Protein AF-A0A7C4YMS4-F1 (afdb_monomer)

Secondary structure (DSSP, 8-state):
-----------PPP----TTEEPPHHHHS------PBPSEEEEEEESS-HHHHHHTT----TT--EEEBTTPPPEEEEEE-SS--SEEEEEEEETTTTEEEEEEEEEE--HHHHGGGT--SS-EEEEEEETTTT-B-S-SEEEEEEEEE-TTSSS----HHHHHHHHHHHHHHHHHHTHHHHHHHHHHHHHHHHTTPPP-SPPEEEEEEEEEEETTTTEEEEEEEEEEEEEEEEE-TT------S-----PPTT-PPPP--TT--EEEEEEEEEEEEEEEE-TTS-EEEEEEEEEEEEEEEEPPPGGGGS-----

Radius of gyration: 24.55 Å; Cα contacts (8 Å, |Δi|>4): 650; chains: 1; bounding box: 49×109×61 Å

Mean predicted aligned error: 8.03 Å

Sequence (315 aa):
MVVLGASPCFALPLPTGTAGQTIDRKDFIPHRKHQQLAGKLIGVLVPSPQPILTLEGRSGPADQLCFAANGASYRWIYVQVEQNPSIGNIMLPVGSGKERKRFDRLSLATPATVKQFGLDGDYALVEVEVNDGLGSPPDDSFVASKMRRIDGTGAFPLKLPQFVEAVRNKYEEFQKDSAKLIDEGLGKAAEAMLKNEKPTGPREKEEVIFVSWNNNTERLHVRFRTRITDGRYQYAGGVNIELGPAPANTAKPGTAPPPRLPNGLRYGKQFGVEFGMAYEAAKDGKIVREASLPIETFSRQLPAPAIFDRAKPKK

Foldseek 3Di:
DDDDDDDDDDDDPDPFAPPDAADDPCPQQDPAFFAWWFQKDKKKWDFQQALLQVVVVHDFDRQFIWTFAQSHRTAWEKEADPPDQPFQKDWAQFAQRPDTDIDGRIDIDGLVRCVVQVHRSAIFIKIFRWQVRRTHHSDRYTYGHHIHGDDCHPQQVHDPRVLLVVVVVVFVVVCVVCVVVQVVQFVVQCCVFPVPHDWDDDWDKDKDWDWIAYRVVRKIKIKIKIKIKTGNKDFPPPPPPPPDDDPPPPDDPTDDDPDDDPRHDIFAKMKTWMKIKMFIAHSNSRTRHIYIHDIHMDIDGGDDPCVVVPDDPDD

Structure (mmCIF, N/CA/C/O backbone):
data_AF-A0A7C4YMS4-F1
#
_entry.id   AF-A0A7C4YMS4-F1
#
loop_
_atom_site.group_PDB
_atom_site.id
_atom_site.type_symbol
_atom_site.label_atom_id
_atom_site.label_alt_id
_atom_site.label_comp_id
_atom_site.label_asym_id
_atom_site.label_entity_id
_atom_site.label_seq_id
_atom_site.pdbx_PDB_ins_code
_atom_site.Cartn_x
_atom_site.Cartn_y
_atom_site.Cartn_z
_atom_site.occupancy
_atom_site.B_iso_or_equiv
_atom_site.auth_seq_id
_atom_site.auth_comp_id
_atom_site.auth_asym_id
_atom_site.auth_atom_id
_atom_site.pdbx_PDB_model_num
ATOM 1 N N . MET A 1 1 ? 0.728 -68.898 -7.064 1.00 46.47 1 MET A N 1
ATOM 2 C CA . MET A 1 1 ? 0.745 -67.570 -7.711 1.00 46.47 1 MET A CA 1
ATOM 3 C C . MET A 1 1 ? -0.016 -66.620 -6.797 1.00 46.47 1 MET A C 1
ATOM 5 O O . MET A 1 1 ? -1.228 -66.730 -6.703 1.00 46.47 1 MET A O 1
ATOM 9 N N . VAL A 1 2 ? 0.700 -65.818 -6.005 1.00 40.41 2 VAL A N 1
ATOM 10 C CA . VAL A 1 2 ? 0.122 -64.923 -4.987 1.00 40.41 2 VAL A CA 1
ATOM 11 C C . VAL A 1 2 ? 0.046 -63.525 -5.593 1.00 40.41 2 VAL A C 1
ATOM 13 O O . VAL A 1 2 ? 1.075 -62.952 -5.939 1.00 40.41 2 VAL A O 1
ATOM 16 N N . VAL A 1 3 ? -1.168 -63.007 -5.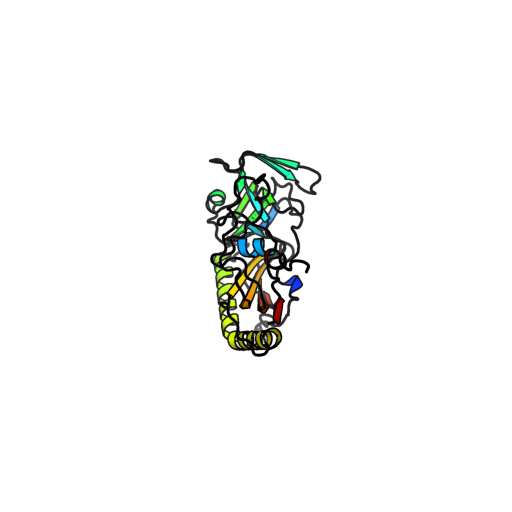774 1.00 41.69 3 VAL A N 1
ATOM 17 C CA . VAL A 1 3 ? -1.413 -61.643 -6.257 1.00 41.69 3 VAL A CA 1
ATOM 18 C C . VAL A 1 3 ? -1.431 -60.724 -5.036 1.00 41.69 3 VAL A C 1
ATOM 20 O O . VAL A 1 3 ? -2.355 -60.779 -4.230 1.00 41.69 3 VAL A O 1
ATOM 23 N N . LEU A 1 4 ? -0.384 -59.914 -4.872 1.00 47.97 4 LEU A N 1
ATOM 24 C CA . LEU A 1 4 ? -0.334 -58.855 -3.865 1.00 47.97 4 LEU A CA 1
ATOM 25 C C . LEU A 1 4 ? -1.183 -57.677 -4.359 1.00 47.97 4 LEU A C 1
ATOM 27 O O . LEU A 1 4 ? -0.818 -56.996 -5.315 1.00 47.97 4 LEU A O 1
ATOM 31 N N . GLY A 1 5 ? -2.337 -57.468 -3.725 1.00 45.94 5 GLY A N 1
ATOM 32 C CA . GLY A 1 5 ? -3.193 -56.310 -3.968 1.00 45.94 5 GLY A CA 1
ATOM 33 C C . GLY A 1 5 ? -2.554 -55.042 -3.405 1.00 45.94 5 GLY A C 1
ATOM 34 O O . GLY A 1 5 ? -2.305 -54.949 -2.205 1.00 45.94 5 GLY A O 1
ATOM 35 N N . ALA A 1 6 ? -2.281 -54.069 -4.272 1.00 43.22 6 ALA A N 1
ATOM 36 C CA . ALA A 1 6 ? -1.853 -52.738 -3.867 1.00 43.22 6 ALA A CA 1
ATOM 37 C C . ALA A 1 6 ? -3.049 -51.982 -3.269 1.00 43.22 6 ALA A C 1
ATOM 39 O O . ALA A 1 6 ? -4.022 -51.694 -3.967 1.00 43.22 6 ALA A O 1
ATOM 40 N N . SER A 1 7 ? -2.981 -51.665 -1.977 1.00 52.28 7 SER A N 1
ATOM 41 C CA . SER A 1 7 ? -3.957 -50.788 -1.329 1.00 52.28 7 SER A CA 1
ATOM 42 C C . SER A 1 7 ? -3.850 -49.371 -1.906 1.00 52.28 7 SER A C 1
ATOM 44 O O . SER A 1 7 ? -2.742 -48.828 -1.958 1.00 52.28 7 SER A O 1
ATOM 46 N N . PRO A 1 8 ? -4.962 -48.737 -2.318 1.00 47.50 8 PRO A N 1
ATOM 47 C CA . PRO A 1 8 ? -4.942 -47.341 -2.724 1.00 47.50 8 PRO A CA 1
ATOM 48 C C . PRO A 1 8 ? -4.573 -46.462 -1.523 1.00 47.50 8 PRO A C 1
ATOM 50 O O . PRO A 1 8 ? -5.251 -46.455 -0.497 1.00 47.50 8 PRO A O 1
ATOM 53 N N . CYS A 1 9 ? -3.477 -45.716 -1.659 1.00 34.22 9 CYS A N 1
ATOM 54 C CA . CYS A 1 9 ? -3.119 -44.640 -0.744 1.00 34.22 9 CYS A CA 1
ATOM 55 C C . CYS A 1 9 ? -4.146 -43.513 -0.913 1.00 34.22 9 CYS A C 1
ATOM 57 O O . CYS A 1 9 ? -4.055 -42.713 -1.845 1.00 34.22 9 CYS A O 1
ATOM 59 N N . PHE A 1 10 ? -5.140 -43.448 -0.030 1.00 45.28 10 PHE A N 1
ATOM 60 C CA . PHE A 1 10 ? -5.983 -42.266 0.087 1.00 45.28 10 PHE A CA 1
ATOM 61 C C . PHE A 1 10 ? -5.136 -41.149 0.697 1.00 45.28 10 PHE A C 1
ATOM 63 O O . PHE A 1 10 ? -4.777 -41.197 1.873 1.00 45.28 10 PHE A O 1
ATOM 70 N N . ALA A 1 11 ? -4.772 -40.163 -0.123 1.00 36.75 11 ALA A N 1
ATOM 71 C CA . ALA A 1 11 ? -4.148 -38.942 0.357 1.00 36.75 11 ALA A CA 1
ATOM 72 C C . ALA A 1 11 ? -5.118 -38.260 1.332 1.00 36.75 11 ALA A C 1
ATOM 74 O O . ALA A 1 11 ? -6.185 -37.791 0.933 1.00 36.75 11 ALA A O 1
ATOM 75 N N . LEU A 1 12 ? -4.764 -38.243 2.618 1.00 34.88 12 LEU A N 1
ATOM 76 C CA . LEU A 1 12 ? -5.479 -37.457 3.616 1.00 34.88 12 LEU A CA 1
ATOM 77 C C . LEU A 1 12 ? -5.444 -35.978 3.192 1.00 34.88 12 LEU A C 1
ATOM 79 O O . LEU A 1 12 ? -4.380 -35.503 2.777 1.00 34.88 12 LEU A O 1
ATOM 83 N N . PRO A 1 13 ? -6.565 -35.238 3.284 1.00 40.66 13 PRO A N 1
ATOM 84 C CA . PRO A 1 13 ? -6.555 -33.805 3.041 1.00 40.66 13 PRO A CA 1
ATOM 85 C C . PRO A 1 13 ? -5.565 -33.155 4.009 1.00 40.66 13 PRO A C 1
ATOM 87 O O . PRO A 1 13 ? -5.705 -33.252 5.229 1.00 40.66 13 PRO A O 1
ATOM 90 N N . LEU A 1 14 ? -4.528 -32.525 3.454 1.00 33.34 14 LEU A N 1
ATOM 91 C CA . LEU A 1 14 ? -3.609 -31.690 4.218 1.00 33.34 14 LEU A CA 1
ATOM 92 C C . LEU A 1 14 ? -4.433 -30.607 4.931 1.00 33.34 14 LEU A C 1
ATOM 94 O O . LEU A 1 14 ? -5.250 -29.966 4.265 1.00 33.34 14 LEU A O 1
ATOM 98 N N . PRO A 1 15 ? -4.230 -30.375 6.242 1.00 39.19 15 PRO A N 1
ATOM 99 C CA . PRO A 1 15 ? -4.850 -29.256 6.933 1.00 39.19 15 PRO A CA 1
ATOM 100 C C . PRO A 1 15 ? -4.453 -27.963 6.217 1.00 39.19 15 PRO A C 1
ATOM 102 O O . PRO A 1 15 ? -3.303 -27.522 6.260 1.00 39.19 15 PRO A O 1
ATOM 105 N N . THR A 1 16 ? -5.394 -27.381 5.485 1.00 44.62 16 THR A N 1
ATOM 106 C CA . THR A 1 16 ? -5.208 -26.113 4.791 1.00 44.62 16 THR A CA 1
ATOM 107 C C . THR A 1 16 ? -5.242 -24.986 5.812 1.00 44.62 16 THR A C 1
ATOM 109 O O . THR A 1 16 ? -6.310 -24.602 6.274 1.00 44.62 16 THR A O 1
ATOM 112 N N . GLY A 1 17 ? -4.060 -24.456 6.129 1.00 45.66 17 GLY A N 1
ATOM 113 C CA . GLY A 1 17 ? -3.875 -23.173 6.803 1.00 45.66 17 GLY A CA 1
ATOM 114 C C . GLY A 1 17 ? -3.879 -23.247 8.328 1.00 45.66 17 GLY A C 1
ATOM 115 O O . GLY A 1 17 ? -4.896 -23.509 8.962 1.00 45.66 17 GLY A O 1
ATOM 116 N N . THR A 1 18 ? -2.738 -22.925 8.934 1.00 50.59 18 THR A N 1
ATOM 117 C CA . THR A 1 18 ? -2.632 -22.563 10.351 1.00 50.59 18 THR A CA 1
ATOM 118 C C . THR A 1 18 ? -3.318 -21.210 10.561 1.00 50.59 18 THR A C 1
ATOM 120 O O . THR A 1 18 ? -2.673 -20.164 10.605 1.00 50.59 18 THR A O 1
ATOM 123 N N . ALA A 1 19 ? -4.649 -21.210 10.634 1.00 56.28 19 ALA A N 1
ATOM 124 C CA . ALA A 1 19 ? -5.391 -20.078 11.168 1.00 56.28 19 ALA A CA 1
ATOM 125 C C . ALA A 1 19 ? -4.906 -19.833 12.607 1.00 56.28 19 ALA A C 1
ATOM 127 O O . ALA A 1 19 ? -4.866 -20.764 13.411 1.00 56.28 19 ALA A O 1
ATOM 128 N N . GLY A 1 20 ? -4.497 -18.602 12.924 1.00 62.62 20 GLY A N 1
ATOM 129 C CA . GLY A 1 20 ? -4.221 -18.216 14.314 1.00 62.62 20 GLY A CA 1
ATOM 130 C C . GLY A 1 20 ? -2.892 -17.525 14.593 1.00 62.62 20 GLY A C 1
ATOM 131 O O . GLY A 1 20 ? -2.543 -17.372 15.762 1.00 62.62 20 GLY A O 1
ATOM 132 N N . GLN A 1 21 ? -2.141 -17.076 13.582 1.00 81.19 21 GLN A N 1
ATOM 133 C CA . GLN A 1 21 ? -0.993 -16.223 13.878 1.00 81.19 21 GLN A CA 1
ATOM 134 C C . GLN A 1 21 ? -1.412 -14.760 14.025 1.00 81.19 21 GLN A C 1
ATOM 136 O O . GLN A 1 21 ? -1.850 -14.117 13.072 1.00 81.19 21 GLN A O 1
ATOM 141 N N . THR A 1 22 ? -1.226 -14.229 15.227 1.00 85.31 22 THR A N 1
ATOM 142 C CA . THR A 1 22 ? -1.324 -12.797 15.509 1.00 85.31 22 THR A CA 1
ATOM 143 C C . THR A 1 22 ? -0.069 -12.085 15.010 1.00 85.31 22 THR A C 1
ATOM 145 O O . THR A 1 22 ? 1.050 -12.516 15.296 1.00 85.31 22 THR A O 1
ATOM 148 N N . ILE A 1 23 ? -0.246 -10.990 14.270 1.00 87.25 23 ILE A N 1
ATOM 149 C CA . ILE A 1 23 ? 0.849 -10.101 13.858 1.00 87.25 23 ILE A CA 1
ATOM 150 C C . ILE A 1 23 ? 0.879 -8.889 14.795 1.00 87.25 23 ILE A C 1
ATOM 152 O O . ILE A 1 23 ? -0.164 -8.301 15.079 1.00 87.25 23 ILE A O 1
ATOM 156 N N . ASP A 1 24 ? 2.073 -8.500 15.250 1.00 89.88 24 ASP A N 1
ATOM 157 C CA . ASP A 1 24 ? 2.273 -7.260 16.007 1.00 89.88 24 ASP A CA 1
ATOM 158 C C . ASP A 1 24 ? 1.838 -6.056 15.155 1.00 89.88 24 ASP A C 1
ATOM 160 O O . ASP A 1 24 ? 2.229 -5.924 13.992 1.00 89.88 24 ASP A O 1
ATOM 164 N N . ARG A 1 25 ? 1.036 -5.156 15.733 1.00 91.56 25 ARG A N 1
ATOM 165 C CA . ARG A 1 25 ? 0.509 -3.966 15.053 1.00 91.56 25 ARG A CA 1
ATOM 166 C C . ARG A 1 25 ? 1.597 -3.116 14.404 1.00 91.56 25 ARG A C 1
ATOM 168 O O . ARG A 1 25 ? 1.380 -2.618 13.301 1.00 91.56 25 ARG A O 1
ATOM 175 N N . LYS A 1 26 ? 2.773 -2.998 15.033 1.00 89.44 26 LYS A N 1
ATOM 176 C CA . LYS A 1 26 ? 3.908 -2.229 14.486 1.00 89.44 26 LYS A CA 1
ATOM 177 C C . LYS A 1 26 ? 4.501 -2.860 13.219 1.00 89.44 26 LYS A C 1
ATOM 179 O O . LYS A 1 26 ? 5.160 -2.185 12.438 1.00 89.44 26 LYS A O 1
ATOM 184 N N . ASP A 1 27 ? 4.273 -4.152 13.012 1.00 88.44 27 ASP A N 1
ATOM 185 C CA . ASP A 1 27 ? 4.778 -4.916 11.872 1.00 88.44 27 ASP A CA 1
ATOM 186 C C . ASP A 1 27 ? 3.663 -5.232 10.856 1.00 88.44 27 ASP A C 1
ATOM 188 O O . ASP A 1 27 ? 3.920 -5.838 9.805 1.00 88.44 27 ASP A O 1
ATOM 192 N N . PHE A 1 28 ? 2.419 -4.817 11.145 1.00 91.69 28 PHE A N 1
ATOM 193 C CA . PHE A 1 28 ? 1.241 -5.168 10.358 1.00 91.69 28 PHE A CA 1
ATOM 194 C C . PHE A 1 28 ? 1.156 -4.415 9.034 1.00 91.69 28 PHE A C 1
ATOM 196 O O . PHE A 1 28 ? 0.986 -5.043 7.997 1.00 91.69 28 PHE A O 1
ATOM 203 N N . ILE A 1 29 ? 1.332 -3.097 9.010 1.00 89.31 29 ILE A N 1
ATOM 204 C CA . ILE A 1 29 ? 1.627 -2.378 7.764 1.00 89.31 29 ILE A CA 1
ATOM 205 C C . ILE A 1 29 ? 3.108 -2.034 7.818 1.00 89.31 29 ILE A C 1
ATOM 207 O O . ILE A 1 29 ? 3.551 -1.518 8.844 1.00 89.31 29 ILE A O 1
ATOM 211 N N . PRO A 1 30 ? 3.902 -2.335 6.778 1.00 78.44 30 PRO A N 1
ATOM 212 C CA . PRO A 1 30 ? 5.323 -2.054 6.845 1.00 78.44 30 PRO A CA 1
ATOM 213 C C . PRO A 1 30 ? 5.597 -0.578 7.134 1.00 78.44 30 PRO A C 1
ATOM 215 O O . PRO A 1 30 ? 5.324 0.288 6.314 1.00 78.44 30 PRO A O 1
ATOM 218 N N . HIS A 1 31 ? 6.209 -0.303 8.286 1.00 70.94 31 HIS A N 1
ATOM 219 C CA . HIS A 1 31 ? 6.868 0.978 8.558 1.00 70.94 31 HIS A CA 1
ATOM 220 C C . HIS A 1 31 ? 8.281 1.032 7.966 1.00 70.94 31 HIS A C 1
ATOM 222 O O . HIS A 1 31 ? 8.976 2.045 8.072 1.00 70.94 31 HIS A O 1
ATOM 228 N N . ARG A 1 32 ? 8.739 -0.072 7.356 1.00 65.25 32 ARG A N 1
ATOM 229 C CA . ARG A 1 32 ? 10.025 -0.116 6.668 1.00 65.25 32 ARG A CA 1
ATOM 230 C C . ARG A 1 32 ? 9.984 0.870 5.507 1.00 65.25 32 ARG A C 1
ATOM 232 O O . ARG A 1 32 ? 9.214 0.699 4.560 1.00 65.25 32 ARG A O 1
ATOM 239 N N . LYS A 1 33 ? 10.873 1.861 5.587 1.00 84.12 33 LYS A N 1
ATOM 240 C CA . LYS A 1 33 ? 11.230 2.732 4.468 1.00 84.12 33 LYS A CA 1
ATOM 241 C C . LYS A 1 33 ? 11.647 1.900 3.249 1.00 84.12 33 LYS A C 1
ATOM 243 O O . LYS A 1 33 ? 11.744 0.670 3.277 1.00 84.12 33 LYS A O 1
ATOM 248 N N . HIS A 1 34 ? 11.889 2.597 2.158 1.00 93.06 34 HIS A N 1
ATOM 249 C CA . HIS A 1 34 ? 12.317 2.029 0.894 1.00 93.06 34 HIS A CA 1
ATOM 250 C C . HIS A 1 34 ? 13.556 1.125 1.058 1.00 93.06 34 HIS A C 1
ATOM 252 O O . HIS A 1 34 ? 14.458 1.431 1.829 1.00 93.06 34 HIS A O 1
ATOM 258 N N . GLN A 1 35 ? 13.601 -0.011 0.356 1.00 94.75 35 GLN A N 1
ATOM 259 C CA . GLN A 1 35 ? 14.733 -0.958 0.369 1.00 94.75 35 GLN A CA 1
ATOM 260 C C . GLN A 1 35 ? 15.452 -0.948 -0.971 1.00 94.75 35 GLN A C 1
ATOM 262 O O . GLN A 1 35 ? 14.775 -0.810 -1.983 1.00 94.75 35 GLN A O 1
ATOM 267 N N . GLN A 1 36 ? 16.769 -1.149 -1.007 1.00 97.19 36 GLN A N 1
ATOM 268 C CA . GLN A 1 36 ? 17.509 -1.227 -2.269 1.00 97.19 36 GLN A CA 1
ATOM 269 C C . GLN A 1 36 ? 16.841 -2.209 -3.249 1.00 97.19 36 GLN A C 1
ATOM 271 O O . GLN A 1 36 ? 16.494 -3.331 -2.880 1.00 97.19 36 GLN A O 1
ATOM 276 N N . LEU A 1 37 ? 16.648 -1.767 -4.491 1.00 98.00 37 LEU A N 1
ATOM 277 C CA . LEU A 1 37 ? 16.079 -2.565 -5.569 1.00 98.00 37 LEU A CA 1
ATOM 278 C C . LEU A 1 37 ? 17.195 -3.051 -6.490 1.00 98.00 37 LEU A C 1
ATOM 280 O O . LEU A 1 37 ? 18.065 -2.271 -6.887 1.00 98.00 37 LEU A O 1
ATOM 284 N N . ALA A 1 38 ? 17.130 -4.327 -6.866 1.00 98.31 38 ALA A N 1
ATOM 285 C CA . ALA A 1 38 ? 17.962 -4.878 -7.926 1.00 98.31 38 ALA A CA 1
ATOM 286 C C . ALA A 1 38 ? 17.634 -4.223 -9.280 1.00 98.31 38 ALA A C 1
ATOM 288 O O . ALA A 1 38 ? 16.555 -3.660 -9.466 1.00 98.31 38 ALA A O 1
ATOM 289 N N . GLY A 1 39 ? 18.552 -4.335 -10.243 1.00 98.31 39 GLY A N 1
ATOM 290 C CA . GLY A 1 39 ? 18.352 -3.844 -11.610 1.00 98.31 39 GLY A CA 1
ATOM 291 C C . GLY A 1 39 ? 17.175 -4.477 -12.342 1.00 98.31 39 GLY A C 1
ATOM 292 O O . GLY A 1 39 ? 16.596 -3.865 -13.235 1.00 98.31 39 GLY A O 1
ATOM 293 N N . LYS A 1 40 ? 16.791 -5.684 -11.933 1.00 98.62 40 LYS A N 1
ATOM 294 C CA . LYS A 1 40 ? 15.624 -6.393 -12.434 1.00 98.62 40 LYS A CA 1
ATOM 295 C C . LYS A 1 40 ? 14.967 -7.144 -11.284 1.00 98.62 40 LYS A C 1
ATOM 297 O O . LYS A 1 40 ? 15.658 -7.844 -10.546 1.00 98.62 40 LYS A O 1
ATOM 302 N N . LEU A 1 41 ? 13.659 -6.987 -11.114 1.00 98.56 41 LEU A N 1
ATOM 303 C CA . LEU A 1 41 ? 12.906 -7.653 -10.048 1.00 98.56 41 LEU A CA 1
ATOM 304 C C . LEU A 1 41 ? 11.412 -7.751 -10.365 1.00 98.56 41 LEU A C 1
ATOM 306 O O . LEU A 1 41 ? 10.913 -7.086 -11.273 1.00 98.56 41 LEU A O 1
ATOM 310 N N . ILE A 1 42 ? 10.703 -8.555 -9.573 1.00 98.69 42 ILE A N 1
ATOM 311 C CA . ILE A 1 42 ? 9.246 -8.648 -9.608 1.00 98.69 42 ILE A CA 1
ATOM 312 C C . ILE A 1 42 ? 8.659 -7.773 -8.499 1.00 98.69 42 ILE A C 1
ATOM 314 O O . ILE A 1 42 ? 9.170 -7.723 -7.375 1.00 98.69 42 ILE A O 1
ATOM 318 N N . GLY A 1 43 ? 7.564 -7.090 -8.806 1.00 98.56 43 GLY A N 1
ATOM 319 C CA . GLY A 1 43 ? 6.783 -6.346 -7.830 1.00 98.56 43 GLY A CA 1
ATOM 320 C C . GLY A 1 43 ? 5.333 -6.201 -8.246 1.00 98.56 43 GLY A C 1
ATOM 321 O O . GLY A 1 43 ? 4.906 -6.706 -9.283 1.00 98.56 43 GLY A O 1
ATOM 322 N N . VAL A 1 44 ? 4.578 -5.502 -7.413 1.00 98.69 44 VAL A N 1
ATOM 323 C CA . VAL A 1 44 ? 3.183 -5.169 -7.686 1.00 98.69 44 VAL A CA 1
ATOM 324 C C . VAL A 1 44 ? 3.098 -3.717 -8.126 1.00 98.69 44 VAL A C 1
ATOM 326 O O . VAL A 1 44 ? 3.611 -2.831 -7.439 1.00 98.69 44 VAL A O 1
ATOM 329 N N . LEU A 1 45 ? 2.433 -3.484 -9.254 1.00 98.62 45 LEU A N 1
ATOM 330 C CA . LEU A 1 45 ? 1.937 -2.171 -9.634 1.00 98.62 45 LEU A CA 1
ATOM 331 C C . LEU A 1 45 ? 0.615 -1.941 -8.896 1.00 98.62 45 LEU A C 1
ATOM 333 O O . LEU A 1 45 ? -0.328 -2.717 -9.046 1.00 98.62 45 LEU A O 1
ATOM 337 N N . VAL A 1 46 ? 0.584 -0.921 -8.044 1.00 98.56 46 VAL A N 1
ATOM 338 C CA . VAL A 1 46 ? -0.514 -0.645 -7.116 1.00 98.56 46 VAL A CA 1
ATOM 339 C C . VAL A 1 46 ? -1.291 0.589 -7.579 1.00 98.56 46 VAL A C 1
ATOM 341 O O . VAL A 1 46 ? -0.713 1.683 -7.586 1.00 98.56 46 VAL A O 1
ATOM 344 N N . PRO A 1 47 ? -2.587 0.450 -7.915 1.00 98.06 47 PRO A N 1
ATOM 345 C CA . PRO A 1 47 ? -3.473 1.584 -8.118 1.00 98.06 47 PRO A CA 1
ATOM 346 C C . PRO A 1 47 ? -3.874 2.235 -6.795 1.00 98.06 47 PRO A C 1
ATOM 348 O O . PRO A 1 47 ? -3.867 1.599 -5.739 1.00 98.06 47 PRO A O 1
ATOM 351 N N . SER A 1 48 ? -4.244 3.515 -6.867 1.00 96.12 48 SER A N 1
ATOM 352 C CA . SER A 1 48 ? -4.758 4.297 -5.734 1.00 96.12 48 SER A CA 1
ATOM 353 C C . SER A 1 48 ? -3.911 4.169 -4.452 1.00 96.12 48 SER A C 1
ATOM 355 O O . SER A 1 48 ? -4.444 3.883 -3.379 1.00 96.12 48 SER A O 1
ATOM 357 N N . PRO A 1 49 ? -2.585 4.408 -4.510 1.00 96.62 49 PRO A N 1
ATOM 358 C CA . PRO A 1 49 ? -1.678 4.170 -3.384 1.00 96.62 49 PRO A CA 1
ATOM 359 C C . PRO A 1 49 ? -1.857 5.167 -2.228 1.00 96.62 49 PRO A C 1
ATOM 361 O O . PRO A 1 49 ? -1.263 4.988 -1.163 1.00 96.62 49 PRO A O 1
ATOM 364 N N . GLN A 1 50 ? -2.657 6.221 -2.427 1.00 95.44 50 GLN A N 1
ATOM 365 C CA . GLN A 1 50 ? -2.752 7.368 -1.530 1.00 95.44 50 GLN A CA 1
ATOM 366 C C . GLN A 1 50 ? -3.036 7.015 -0.060 1.00 95.44 50 GLN A C 1
ATOM 368 O O . GLN A 1 50 ? -2.396 7.633 0.786 1.00 95.44 50 GLN A O 1
ATOM 373 N N . PRO A 1 51 ? -3.892 6.036 0.302 1.00 94.50 51 PRO A N 1
ATOM 374 C CA . PRO A 1 51 ? -4.083 5.672 1.706 1.00 94.50 51 PRO A CA 1
ATOM 375 C C . PRO A 1 51 ? -2.778 5.255 2.397 1.00 94.50 51 PRO A C 1
ATOM 377 O O . PRO A 1 51 ? -2.493 5.726 3.492 1.00 94.50 51 PRO A O 1
ATOM 380 N N . ILE A 1 52 ? -1.936 4.451 1.737 1.00 94.69 52 ILE A N 1
ATOM 381 C CA . ILE A 1 52 ? -0.624 4.051 2.272 1.00 94.69 52 ILE A CA 1
ATOM 382 C C . ILE A 1 52 ? 0.337 5.241 2.306 1.00 94.69 52 ILE A C 1
ATOM 384 O O . ILE A 1 52 ? 0.998 5.460 3.318 1.00 94.69 52 ILE A O 1
ATOM 388 N N . LEU A 1 53 ? 0.378 6.044 1.238 1.00 93.88 53 LEU A N 1
ATOM 389 C CA . LEU A 1 53 ? 1.241 7.228 1.178 1.00 93.88 53 LEU A CA 1
ATOM 390 C C . LEU A 1 53 ? 0.914 8.224 2.300 1.0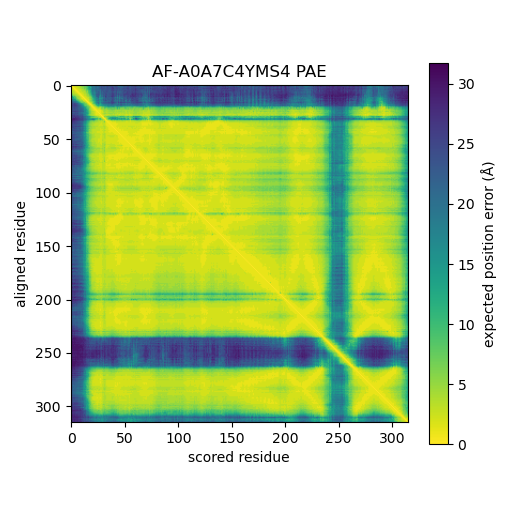0 93.88 53 LEU A C 1
ATOM 392 O O . LEU A 1 53 ? 1.824 8.715 2.964 1.00 93.88 53 LEU A O 1
ATOM 396 N N . THR A 1 54 ? -0.371 8.470 2.569 1.00 91.94 54 THR A N 1
ATOM 397 C CA . THR A 1 54 ? -0.831 9.370 3.635 1.00 91.94 54 THR A CA 1
ATOM 398 C C . THR A 1 54 ? -0.342 8.918 5.011 1.00 91.94 54 THR A C 1
ATOM 400 O O . THR A 1 54 ? 0.092 9.757 5.801 1.00 91.94 54 THR A O 1
ATOM 403 N N . LEU A 1 55 ? -0.349 7.610 5.301 1.00 90.38 55 LEU A N 1
ATOM 404 C CA . LEU A 1 55 ? 0.169 7.080 6.573 1.00 90.38 55 LEU A CA 1
ATOM 405 C C . LEU A 1 55 ? 1.655 7.362 6.784 1.00 90.38 55 LEU A C 1
ATOM 407 O O . LEU A 1 55 ? 2.125 7.410 7.918 1.00 90.38 55 LEU A O 1
ATOM 411 N N . GLU A 1 56 ? 2.385 7.550 5.695 1.00 90.88 56 GLU A N 1
ATOM 412 C CA . GLU A 1 56 ? 3.813 7.836 5.689 1.00 90.88 56 GLU A CA 1
ATOM 413 C C . GLU A 1 56 ? 4.102 9.335 5.521 1.00 90.88 56 GLU A C 1
ATOM 415 O O . GLU A 1 56 ? 5.258 9.728 5.369 1.00 90.88 56 GLU A O 1
ATOM 420 N N . GLY A 1 57 ? 3.066 10.183 5.528 1.00 91.81 57 GLY A N 1
ATOM 421 C CA . GLY A 1 57 ? 3.197 11.626 5.326 1.00 91.81 57 GLY A CA 1
ATOM 422 C C . GLY A 1 57 ? 3.530 12.020 3.885 1.00 91.81 57 GLY A C 1
ATOM 423 O O . GLY A 1 57 ? 4.085 13.093 3.655 1.00 91.81 57 GLY A O 1
ATOM 424 N N . ARG A 1 58 ? 3.214 11.161 2.910 1.00 92.81 58 ARG A N 1
ATOM 425 C CA . ARG A 1 58 ? 3.455 11.377 1.478 1.00 92.81 58 ARG A CA 1
ATOM 426 C C . ARG A 1 58 ? 2.149 11.655 0.736 1.00 92.81 58 ARG A C 1
ATOM 428 O O . ARG A 1 58 ? 1.076 11.171 1.092 1.00 92.81 58 ARG A O 1
ATOM 435 N N . SER A 1 59 ? 2.242 12.432 -0.335 1.00 92.56 59 SER A N 1
ATOM 436 C CA . SER A 1 59 ? 1.116 12.740 -1.220 1.00 92.56 59 SER A CA 1
ATOM 437 C C . SER A 1 59 ? 1.579 12.762 -2.669 1.00 92.56 59 SER A C 1
ATOM 439 O O . SER A 1 59 ? 2.751 13.020 -2.940 1.00 92.56 59 SER A O 1
ATOM 441 N N . GLY A 1 60 ? 0.672 12.466 -3.593 1.00 92.62 60 GLY A N 1
ATOM 442 C CA . GLY A 1 60 ? 0.925 12.615 -5.022 1.00 92.62 60 GLY A CA 1
ATOM 443 C C . GLY A 1 60 ? -0.376 12.658 -5.823 1.00 92.62 60 GLY A C 1
ATOM 444 O O . GLY A 1 60 ? -1.450 12.753 -5.223 1.00 92.62 60 GLY A O 1
ATOM 445 N N . PRO A 1 61 ? -0.298 12.621 -7.163 1.00 95.50 61 PRO A N 1
ATOM 446 C CA . PRO A 1 61 ? -1.477 12.661 -8.023 1.00 95.50 61 PRO A CA 1
ATOM 447 C C . PRO A 1 61 ? -2.473 11.536 -7.710 1.00 95.50 61 PRO A C 1
ATOM 449 O O . PRO A 1 61 ? -2.080 10.429 -7.344 1.00 95.50 61 PRO A O 1
ATOM 452 N N . ALA A 1 62 ? -3.769 11.813 -7.863 1.00 94.19 62 ALA A N 1
ATOM 453 C CA . ALA A 1 62 ? -4.829 10.859 -7.526 1.00 94.19 62 ALA A CA 1
ATOM 454 C C . ALA A 1 62 ? -4.808 9.594 -8.406 1.00 94.19 62 ALA A C 1
ATOM 456 O O . ALA A 1 62 ? -5.179 8.517 -7.943 1.00 94.19 62 ALA A O 1
ATOM 457 N N . ASP A 1 63 ? -4.353 9.727 -9.652 1.00 96.12 63 ASP A N 1
ATOM 458 C CA . ASP A 1 63 ? -4.241 8.666 -10.655 1.00 96.12 63 ASP A CA 1
ATOM 459 C C . ASP A 1 63 ? -2.840 8.032 -10.716 1.00 96.12 63 ASP A C 1
ATOM 461 O O . ASP A 1 63 ? -2.556 7.243 -11.618 1.00 96.12 63 ASP A O 1
ATOM 465 N N . GLN A 1 64 ? -1.950 8.364 -9.775 1.00 97.38 64 GLN A N 1
ATOM 466 C CA . GLN A 1 64 ? -0.612 7.783 -9.748 1.00 97.38 64 GLN A CA 1
ATOM 467 C C . GLN A 1 64 ? -0.661 6.284 -9.429 1.00 97.38 64 GLN A C 1
ATOM 469 O O . GLN A 1 64 ? -1.448 5.818 -8.601 1.00 97.38 64 GLN A O 1
ATOM 474 N N . LEU A 1 65 ? 0.258 5.544 -10.036 1.00 98.50 65 LEU A N 1
ATOM 475 C CA . LEU A 1 65 ? 0.556 4.159 -9.710 1.00 98.50 65 LEU A CA 1
ATOM 476 C C . LEU A 1 65 ? 1.861 4.109 -8.912 1.00 98.50 65 LEU A C 1
ATOM 478 O O . LEU A 1 65 ? 2.811 4.849 -9.188 1.00 98.50 65 LEU A O 1
ATOM 482 N N . CYS A 1 66 ? 1.928 3.210 -7.936 1.00 98.25 66 CYS A N 1
ATOM 483 C CA . CYS A 1 66 ? 3.154 2.954 -7.187 1.00 98.25 66 CYS A CA 1
ATOM 484 C C . CYS A 1 66 ? 3.650 1.525 -7.380 1.00 98.25 66 CYS A C 1
ATOM 486 O O . CYS A 1 66 ? 2.895 0.625 -7.734 1.00 98.25 66 CYS A O 1
ATOM 488 N N . PHE A 1 67 ? 4.932 1.312 -7.097 1.00 98.50 67 PHE A N 1
ATOM 489 C CA . PHE A 1 67 ? 5.547 -0.008 -7.079 1.00 98.50 67 PHE A CA 1
ATOM 490 C C . PHE A 1 67 ? 5.717 -0.517 -5.652 1.00 98.50 67 PHE A C 1
ATOM 492 O O . PHE A 1 67 ? 6.189 0.219 -4.780 1.00 98.50 67 PHE A O 1
ATOM 499 N N . ALA A 1 68 ? 5.410 -1.792 -5.431 1.00 97.94 68 ALA A N 1
ATOM 500 C CA . ALA A 1 68 ? 5.574 -2.454 -4.147 1.00 97.94 68 ALA A CA 1
ATOM 501 C C . ALA A 1 68 ? 6.332 -3.779 -4.289 1.00 97.94 68 ALA A C 1
ATOM 503 O O . ALA A 1 68 ? 5.883 -4.704 -4.967 1.00 97.94 68 ALA A O 1
ATOM 504 N N . ALA A 1 69 ? 7.449 -3.905 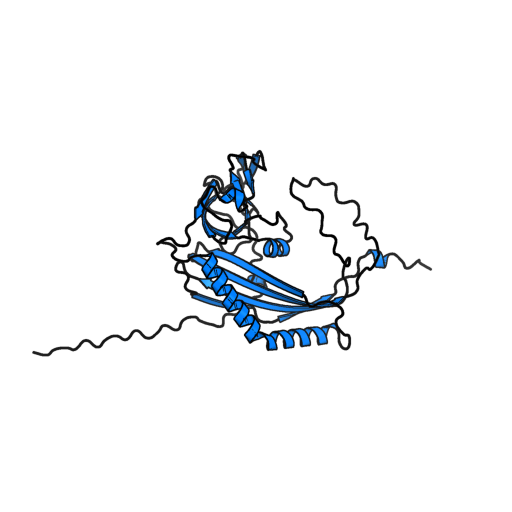-3.573 1.00 97.81 69 ALA A N 1
ATOM 505 C CA . ALA A 1 69 ? 8.246 -5.127 -3.519 1.00 97.81 69 ALA A CA 1
ATOM 506 C C . ALA A 1 69 ? 8.807 -5.358 -2.110 1.00 97.81 69 ALA A C 1
ATOM 508 O O . ALA A 1 69 ? 9.048 -4.416 -1.355 1.00 97.81 69 ALA A O 1
ATOM 509 N N . ASN A 1 70 ? 9.016 -6.627 -1.767 1.00 96.50 70 ASN A N 1
ATOM 510 C CA . ASN A 1 70 ? 9.668 -7.122 -0.555 1.00 96.50 70 ASN A CA 1
ATOM 511 C C . ASN A 1 70 ? 9.082 -6.573 0.755 1.00 96.50 70 ASN A C 1
ATOM 513 O O . ASN A 1 70 ? 9.796 -6.403 1.747 1.00 96.50 70 ASN A O 1
ATOM 517 N N . GLY A 1 71 ? 7.778 -6.276 0.759 1.00 94.56 71 GLY A N 1
ATOM 518 C CA . GLY A 1 71 ? 7.100 -5.697 1.914 1.00 94.56 71 GLY A CA 1
ATOM 519 C C . GLY A 1 71 ? 7.660 -4.335 2.333 1.00 94.56 71 GLY A C 1
ATOM 520 O O . GLY A 1 71 ? 7.590 -4.005 3.510 1.00 94.56 71 GLY A O 1
ATOM 521 N N . ALA A 1 72 ? 8.266 -3.575 1.418 1.00 95.44 72 ALA A N 1
ATOM 522 C CA . ALA A 1 72 ? 8.685 -2.199 1.663 1.00 95.44 72 ALA A CA 1
ATOM 523 C C . ALA A 1 72 ? 7.554 -1.205 1.351 1.00 95.44 72 ALA A C 1
ATOM 525 O O . ALA A 1 72 ? 6.583 -1.542 0.668 1.00 95.44 72 ALA A O 1
ATOM 526 N N . SER A 1 73 ? 7.721 0.032 1.822 1.00 95.31 73 SER A N 1
ATOM 527 C CA . SER A 1 73 ? 6.898 1.174 1.426 1.00 95.31 73 SER A CA 1
ATOM 528 C C . SER A 1 73 ? 6.801 1.328 -0.100 1.00 95.31 73 SER A C 1
ATOM 530 O O . SER A 1 73 ? 7.751 1.041 -0.838 1.00 95.31 73 SER A O 1
ATOM 532 N N . TYR A 1 74 ? 5.651 1.811 -0.567 1.00 97.12 74 TYR A N 1
ATOM 533 C CA . TYR A 1 74 ? 5.384 2.066 -1.979 1.00 97.12 74 TYR A CA 1
ATOM 534 C C . TYR A 1 74 ? 6.369 3.081 -2.572 1.00 97.12 74 TYR A C 1
ATOM 536 O O . TYR A 1 74 ? 6.744 4.063 -1.932 1.00 97.12 74 TYR A O 1
ATOM 544 N N . ARG A 1 75 ? 6.796 2.871 -3.812 1.00 97.81 75 ARG A N 1
ATOM 545 C CA . ARG A 1 75 ? 7.693 3.794 -4.517 1.00 97.81 75 ARG A CA 1
ATOM 546 C C . ARG A 1 75 ? 6.989 4.440 -5.695 1.00 97.81 75 ARG A C 1
ATOM 548 O O . ARG A 1 75 ? 6.222 3.771 -6.388 1.00 97.81 75 ARG A O 1
ATOM 555 N N . TRP A 1 76 ? 7.268 5.716 -5.938 1.00 98.38 76 TRP A N 1
ATOM 556 C CA . TRP A 1 76 ? 6.868 6.351 -7.189 1.00 98.38 76 TRP A CA 1
ATOM 557 C C . TRP A 1 76 ? 7.672 5.768 -8.343 1.00 98.38 76 TRP A C 1
ATOM 559 O O . TRP A 1 76 ? 8.867 5.495 -8.218 1.00 98.38 76 TRP A O 1
ATOM 569 N N . ILE A 1 77 ? 7.004 5.585 -9.472 1.00 98.44 77 ILE A N 1
ATOM 570 C CA . ILE A 1 77 ? 7.626 5.072 -10.683 1.00 98.44 77 ILE A CA 1
ATOM 571 C C . ILE A 1 77 ? 7.620 6.198 -11.702 1.00 98.44 77 ILE A C 1
ATOM 573 O O . ILE A 1 77 ? 6.566 6.761 -11.998 1.00 98.44 77 ILE A O 1
ATOM 577 N N . TYR A 1 78 ? 8.784 6.501 -12.255 1.00 98.62 78 TYR A N 1
ATOM 578 C CA . TYR A 1 78 ? 8.883 7.282 -13.475 1.00 98.62 78 TYR A CA 1
ATOM 579 C C . TYR A 1 78 ? 8.988 6.336 -14.666 1.00 98.62 78 TYR A C 1
ATOM 581 O O . TYR A 1 78 ? 9.687 5.326 -14.606 1.00 98.62 78 TYR A O 1
ATOM 589 N N . VAL A 1 79 ? 8.310 6.667 -15.753 1.00 98.50 79 VAL A N 1
ATOM 590 C CA . VAL A 1 79 ? 8.376 5.932 -17.017 1.00 98.50 79 VAL A CA 1
ATOM 591 C C . VAL A 1 79 ? 8.795 6.892 -18.118 1.00 98.50 79 VAL A C 1
ATOM 593 O O . VAL A 1 79 ? 8.393 8.059 -18.110 1.00 98.50 79 VAL A O 1
ATOM 596 N N . GLN A 1 80 ? 9.624 6.422 -19.045 1.00 98.25 80 GLN A N 1
ATOM 597 C CA . GLN A 1 80 ? 9.933 7.184 -20.252 1.00 98.25 80 GLN A CA 1
ATOM 598 C C . GLN A 1 80 ? 8.696 7.231 -21.146 1.00 98.25 80 GLN A C 1
ATOM 600 O O . GLN A 1 80 ? 7.986 6.236 -21.282 1.00 98.25 80 GLN A O 1
ATOM 605 N N . VAL A 1 81 ? 8.415 8.396 -21.723 1.00 97.88 81 VAL A N 1
ATOM 606 C CA . VAL A 1 81 ? 7.289 8.596 -22.637 1.00 97.88 81 VAL A CA 1
ATOM 607 C C . VAL A 1 81 ? 7.754 9.304 -23.902 1.00 97.88 81 VAL A C 1
ATOM 609 O O . VAL A 1 81 ? 8.510 10.281 -23.877 1.00 97.88 81 VAL A O 1
ATOM 612 N N . GLU A 1 82 ? 7.288 8.811 -25.044 1.00 95.62 82 GLU A N 1
ATOM 613 C CA . GLU A 1 82 ? 7.615 9.410 -26.336 1.00 95.62 82 GLU A CA 1
ATOM 614 C C . GLU A 1 82 ? 6.875 10.726 -26.557 1.00 95.62 82 GLU A C 1
ATOM 616 O O . GLU A 1 82 ? 7.422 11.637 -27.168 1.00 95.62 82 GLU A O 1
ATOM 621 N N . GLN A 1 83 ? 5.656 10.868 -26.041 1.00 95.38 83 GLN A N 1
ATOM 622 C CA . GLN A 1 83 ? 4.812 12.037 -26.276 1.00 95.38 83 GLN A CA 1
ATOM 623 C C . GLN A 1 83 ? 4.469 12.727 -24.958 1.00 95.38 83 GLN A C 1
ATOM 625 O O . GLN A 1 83 ? 4.151 12.068 -23.973 1.00 95.38 83 GLN A O 1
ATOM 630 N N . ASN A 1 84 ? 4.516 14.061 -24.965 1.00 95.88 84 ASN A N 1
ATOM 631 C CA . ASN A 1 84 ? 4.105 14.925 -23.854 1.00 95.88 84 ASN A CA 1
ATOM 632 C C . ASN A 1 84 ? 4.718 14.555 -22.485 1.00 95.88 84 ASN A C 1
ATOM 634 O O . ASN A 1 84 ? 3.973 14.381 -21.517 1.00 95.88 84 ASN A O 1
ATOM 638 N N . PRO A 1 85 ? 6.059 14.442 -22.367 1.00 97.44 85 PRO A N 1
ATOM 639 C CA . PRO A 1 85 ? 6.681 14.184 -21.075 1.00 97.44 85 PRO A CA 1
ATOM 640 C C . PRO A 1 85 ? 6.369 15.318 -20.098 1.00 97.44 85 PRO A C 1
ATOM 642 O O . PRO A 1 85 ? 6.613 16.490 -20.385 1.00 97.44 85 PRO A O 1
ATOM 645 N N . SER A 1 86 ? 5.864 14.963 -18.919 1.00 97.44 86 SER A N 1
ATOM 646 C CA . SER A 1 86 ? 5.620 15.928 -17.839 1.00 97.44 86 SER A CA 1
ATOM 647 C C . SER A 1 86 ? 6.907 16.342 -17.116 1.00 97.44 86 SER A C 1
ATOM 649 O O . SER A 1 86 ? 6.930 17.353 -16.415 1.00 97.44 86 SER A O 1
ATOM 651 N N . ILE A 1 87 ? 7.989 15.581 -17.297 1.00 97.19 87 ILE A N 1
ATOM 652 C CA . ILE A 1 87 ? 9.316 15.820 -16.733 1.00 97.19 87 ILE A CA 1
ATOM 653 C C . ILE A 1 87 ? 10.334 15.743 -17.877 1.00 97.19 87 ILE A C 1
ATOM 655 O O . ILE A 1 87 ? 10.584 14.679 -18.439 1.00 97.19 87 ILE A O 1
ATOM 659 N N . GLY A 1 88 ? 10.960 16.873 -18.219 1.00 97.25 88 GLY A N 1
ATOM 660 C CA . GLY A 1 88 ? 11.946 16.923 -19.305 1.00 97.25 88 GLY A CA 1
ATOM 661 C C . GLY A 1 88 ? 13.163 16.029 -19.049 1.00 97.25 88 GLY A C 1
ATOM 662 O O . GLY A 1 88 ? 13.560 15.273 -19.932 1.00 97.25 88 GLY A O 1
ATOM 663 N N . ASN A 1 89 ? 13.735 16.094 -17.843 1.00 96.81 89 ASN A N 1
ATOM 664 C CA . ASN A 1 89 ? 14.778 15.184 -17.368 1.00 96.81 89 ASN A CA 1
ATOM 665 C C . ASN A 1 89 ? 14.859 15.164 -15.834 1.00 96.81 89 ASN A C 1
ATOM 667 O O . ASN A 1 89 ? 14.398 16.094 -15.169 1.00 96.81 89 ASN A O 1
ATOM 671 N N . ILE A 1 90 ? 15.462 14.114 -15.278 1.00 97.31 90 ILE A N 1
ATOM 672 C CA . ILE A 1 90 ? 15.783 13.992 -13.853 1.00 97.31 90 ILE A CA 1
ATOM 673 C C . ILE A 1 90 ? 17.131 13.281 -13.675 1.00 97.31 90 ILE A C 1
ATOM 675 O O . ILE A 1 90 ? 17.466 12.354 -14.4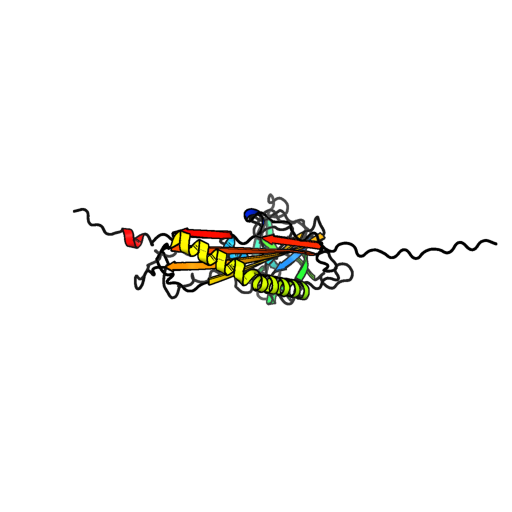12 1.00 97.31 90 ILE A O 1
ATOM 679 N N . MET A 1 91 ? 17.898 13.694 -12.668 1.00 98.12 91 MET A N 1
ATOM 680 C CA . MET A 1 91 ? 19.072 12.959 -12.195 1.00 98.12 91 MET A CA 1
ATOM 681 C C . MET A 1 91 ? 18.663 12.135 -10.979 1.00 98.12 91 MET A C 1
ATOM 683 O O . MET A 1 91 ? 18.364 12.728 -9.941 1.00 98.12 91 MET A O 1
ATOM 687 N N . LEU A 1 92 ? 18.687 10.806 -11.060 1.00 97.44 92 LEU A N 1
ATOM 688 C CA . LEU A 1 92 ? 18.353 9.920 -9.935 1.00 97.44 92 LEU A CA 1
ATOM 689 C C . LEU A 1 92 ? 19.571 9.120 -9.474 1.00 97.44 92 LEU A C 1
ATOM 691 O O . LEU A 1 92 ? 20.413 8.775 -10.307 1.00 97.44 92 LEU A O 1
ATOM 695 N N . PRO A 1 93 ? 19.688 8.824 -8.169 1.00 97.94 93 PRO A N 1
ATOM 696 C CA . PRO A 1 93 ? 20.716 7.920 -7.685 1.00 97.94 93 PRO A CA 1
ATOM 697 C C . PRO A 1 93 ? 20.416 6.479 -8.138 1.00 97.94 93 PRO A C 1
ATOM 699 O O . PRO A 1 93 ? 19.262 6.046 -8.162 1.00 97.94 93 PRO A O 1
ATOM 702 N N . VAL A 1 94 ? 21.455 5.729 -8.507 1.00 98.44 94 VAL A N 1
ATOM 703 C CA . VAL A 1 94 ? 21.341 4.357 -9.040 1.00 98.44 94 VAL A CA 1
ATOM 704 C C . VAL A 1 94 ? 22.217 3.378 -8.262 1.00 98.44 94 VAL A C 1
ATOM 706 O O . VAL A 1 94 ? 23.144 3.782 -7.555 1.00 98.44 94 VAL A O 1
ATOM 709 N N . GLY A 1 95 ? 21.913 2.081 -8.353 1.00 96.69 95 GLY A N 1
ATOM 710 C CA . GLY A 1 95 ? 22.672 1.026 -7.678 1.00 96.69 95 GLY A CA 1
ATOM 711 C C . GLY A 1 95 ? 22.754 1.228 -6.165 1.00 96.69 95 GLY A C 1
ATOM 712 O O . GLY A 1 95 ? 21.746 1.151 -5.466 1.00 96.69 95 GLY A O 1
ATOM 713 N N . SER A 1 96 ? 23.965 1.479 -5.658 1.00 96.00 96 SER A N 1
ATOM 714 C CA . SER A 1 96 ? 24.218 1.746 -4.232 1.00 96.00 96 SER A CA 1
ATOM 715 C C . SER A 1 96 ? 23.949 3.196 -3.803 1.00 96.00 96 SER A C 1
ATOM 717 O O . SER A 1 96 ? 24.024 3.504 -2.617 1.00 96.00 96 SER A O 1
ATOM 719 N N . GLY A 1 97 ? 23.657 4.094 -4.748 1.00 96.31 97 GLY A N 1
ATOM 720 C CA . GLY A 1 97 ? 23.442 5.523 -4.507 1.00 96.31 97 GLY A CA 1
ATOM 721 C C . GLY A 1 97 ? 24.695 6.399 -4.618 1.00 96.31 97 GLY A C 1
ATOM 722 O O . GLY A 1 97 ? 24.594 7.613 -4.462 1.00 96.31 97 GLY A O 1
ATOM 723 N N . LYS A 1 98 ? 25.864 5.814 -4.919 1.00 97.00 98 LYS A N 1
ATOM 724 C CA . LYS A 1 98 ? 27.118 6.558 -5.162 1.00 97.00 98 LYS A CA 1
ATOM 725 C C . LYS A 1 98 ? 27.166 7.245 -6.527 1.00 97.00 98 LYS A C 1
ATOM 727 O O . LYS A 1 98 ? 27.901 8.209 -6.705 1.00 97.00 98 LYS A O 1
ATOM 732 N N . GLU A 1 99 ? 26.379 6.751 -7.474 1.00 97.25 99 GLU A N 1
ATOM 733 C CA . GLU A 1 99 ? 26.293 7.269 -8.835 1.00 97.25 99 GLU A CA 1
ATOM 734 C C . GLU A 1 99 ? 24.907 7.854 -9.081 1.00 97.25 99 GLU A C 1
ATOM 736 O O . GLU A 1 99 ? 23.911 7.404 -8.504 1.00 97.25 99 GLU A O 1
ATOM 741 N N . ARG A 1 100 ? 24.836 8.854 -9.963 1.00 98.38 100 ARG A N 1
ATOM 742 C CA . ARG A 1 100 ? 23.575 9.409 -10.451 1.00 98.38 100 ARG A CA 1
ATOM 743 C C . ARG A 1 100 ? 23.510 9.260 -11.958 1.00 98.38 100 ARG A C 1
ATOM 745 O O . ARG A 1 100 ? 24.485 9.548 -12.646 1.00 98.38 100 ARG A O 1
ATOM 752 N N . LYS A 1 101 ? 22.343 8.883 -12.464 1.00 98.38 101 LYS A N 1
ATOM 753 C CA . LYS A 1 101 ? 22.080 8.769 -13.895 1.00 98.38 101 LYS A CA 1
ATOM 754 C C . LYS A 1 101 ? 21.020 9.773 -14.323 1.00 98.38 101 LYS A C 1
ATOM 756 O O . LYS A 1 101 ? 20.049 10.006 -13.599 1.00 98.38 101 LYS A O 1
ATOM 761 N N . ARG A 1 102 ? 21.237 10.369 -15.496 1.00 98.19 102 ARG A N 1
ATOM 762 C CA . ARG A 1 102 ? 20.258 11.216 -16.171 1.00 98.19 102 ARG A CA 1
ATOM 763 C C . ARG A 1 102 ? 19.250 10.340 -16.896 1.00 98.19 102 ARG A C 1
ATOM 765 O O . ARG A 1 102 ? 19.642 9.450 -17.644 1.00 98.19 102 ARG A O 1
ATOM 772 N N . PHE A 1 103 ? 17.978 10.648 -16.708 1.00 98.38 103 PHE A N 1
ATOM 773 C CA . PHE A 1 103 ? 16.880 10.077 -17.470 1.00 98.38 103 PHE A CA 1
ATOM 774 C C . PHE A 1 103 ? 16.080 11.220 -18.080 1.00 98.38 103 PHE A C 1
ATOM 776 O O . PHE A 1 103 ? 15.716 12.164 -17.377 1.00 98.38 103 PHE A O 1
ATOM 783 N N . ASP A 1 104 ? 15.826 11.146 -19.379 1.00 98.44 104 ASP A N 1
ATOM 784 C CA . ASP A 1 104 ? 15.095 12.164 -20.126 1.00 98.44 104 ASP A CA 1
ATOM 785 C C . ASP A 1 104 ? 13.660 11.705 -20.425 1.00 98.44 104 ASP A C 1
ATOM 787 O O . ASP A 1 104 ? 13.365 10.510 -20.421 1.00 98.44 104 ASP A O 1
ATOM 791 N N . ARG A 1 105 ? 12.783 12.674 -20.715 1.00 98.06 105 ARG A N 1
ATOM 792 C CA . ARG A 1 105 ? 11.405 12.479 -21.199 1.00 98.06 105 ARG A CA 1
ATOM 793 C C . ARG A 1 105 ? 10.570 11.559 -20.307 1.00 98.06 105 ARG A C 1
ATOM 795 O O . ARG A 1 105 ? 10.045 10.543 -20.753 1.00 98.06 105 ARG A O 1
ATOM 802 N N . LEU A 1 106 ? 10.451 11.916 -19.038 1.00 98.50 106 LEU A N 1
ATOM 803 C CA . LEU A 1 106 ? 9.745 11.112 -18.054 1.00 98.50 106 LEU A CA 1
ATOM 804 C C . LEU A 1 106 ? 8.336 11.630 -17.778 1.00 98.50 106 LEU A C 1
ATOM 806 O O . LEU A 1 106 ? 8.045 12.820 -17.891 1.00 98.50 106 LEU A O 1
ATOM 810 N N . SER A 1 107 ? 7.497 10.723 -17.298 1.00 98.38 107 SER A N 1
ATOM 811 C CA . SER A 1 107 ? 6.272 11.030 -16.572 1.00 98.38 107 SER A CA 1
ATOM 812 C C . SER A 1 107 ? 6.125 10.093 -15.379 1.00 98.38 107 SER A C 1
ATOM 814 O O . SER A 1 107 ? 6.730 9.022 -15.344 1.00 98.38 107 SER A O 1
ATOM 816 N N . LEU A 1 108 ? 5.329 10.490 -14.383 1.00 98.25 108 LEU A N 1
ATOM 817 C CA . LEU A 1 108 ? 4.894 9.553 -13.348 1.00 98.25 108 LEU A CA 1
ATOM 818 C C . LEU A 1 108 ? 4.070 8.428 -13.985 1.00 98.25 108 LEU A C 1
ATOM 820 O O . LEU A 1 108 ? 3.348 8.647 -14.963 1.00 98.25 108 LEU A O 1
ATOM 824 N N . ALA A 1 109 ? 4.176 7.228 -13.423 1.00 98.44 109 ALA A N 1
ATOM 825 C CA . ALA A 1 109 ? 3.309 6.124 -13.788 1.00 98.44 109 ALA A CA 1
ATOM 826 C C . ALA A 1 109 ? 1.865 6.466 -13.410 1.00 98.44 109 ALA A C 1
ATOM 828 O O . ALA A 1 109 ? 1.547 6.699 -12.246 1.00 98.44 109 ALA A O 1
ATOM 829 N N . THR A 1 110 ? 1.004 6.481 -14.414 1.00 98.19 110 THR A N 1
ATOM 830 C CA . THR A 1 110 ? -0.452 6.595 -14.334 1.00 98.19 110 THR A CA 1
ATOM 831 C C . THR A 1 110 ? -1.028 5.567 -15.306 1.00 98.19 110 THR A C 1
ATOM 833 O O . THR A 1 110 ? -0.285 5.086 -16.171 1.00 98.19 110 THR A O 1
ATOM 836 N N . PRO A 1 111 ? -2.331 5.235 -15.249 1.00 98.06 111 PRO A N 1
ATOM 837 C CA . PRO A 1 111 ? -2.946 4.352 -16.237 1.00 98.06 111 PRO A CA 1
ATOM 838 C C . PRO A 1 111 ? -2.649 4.769 -17.685 1.00 98.06 111 PRO A C 1
ATOM 840 O O . PRO A 1 111 ? -2.427 3.921 -18.539 1.00 98.06 111 PRO A O 1
ATOM 843 N N . ALA A 1 112 ? -2.577 6.073 -17.975 1.00 97.81 112 ALA A N 1
ATOM 844 C CA . ALA A 1 112 ? -2.265 6.562 -19.315 1.00 97.81 112 ALA A CA 1
ATOM 845 C C . ALA A 1 112 ? -0.813 6.276 -19.736 1.00 97.81 112 ALA A C 1
ATOM 847 O O . ALA A 1 112 ? -0.579 5.859 -20.868 1.00 97.81 112 ALA A O 1
ATOM 848 N N . THR A 1 113 ? 0.160 6.481 -18.845 1.00 98.12 113 THR A N 1
ATOM 849 C CA . THR A 1 113 ? 1.588 6.372 -19.191 1.00 98.12 113 THR A CA 1
ATOM 850 C C . THR A 1 113 ? 2.104 4.934 -19.185 1.00 98.12 113 THR A C 1
ATOM 852 O O . THR A 1 113 ? 3.094 4.651 -19.859 1.00 98.12 113 THR A O 1
ATOM 855 N N . VAL A 1 114 ? 1.434 4.006 -18.488 1.00 97.94 114 VAL A N 1
ATOM 856 C CA . VAL A 1 114 ? 1.811 2.579 -18.475 1.00 97.94 114 VAL A CA 1
ATOM 857 C C . VAL A 1 114 ? 1.166 1.748 -19.589 1.00 97.94 114 VAL A C 1
ATOM 859 O O . VAL A 1 114 ? 1.594 0.617 -19.814 1.00 97.94 114 VAL A O 1
ATOM 862 N N . LYS A 1 115 ? 0.208 2.302 -20.348 1.00 97.31 115 LYS A N 1
ATOM 863 C CA . LYS A 1 115 ? -0.418 1.621 -21.502 1.00 97.31 115 LYS A CA 1
ATOM 864 C C . LYS A 1 115 ? 0.580 1.141 -22.548 1.00 97.31 115 LYS A C 1
ATOM 866 O O . LYS A 1 115 ? 0.362 0.099 -23.156 1.00 97.31 115 LYS A O 1
ATOM 871 N N . GLN A 1 116 ? 1.695 1.853 -22.720 1.00 96.44 116 GLN A N 1
ATOM 872 C CA . GLN A 1 116 ? 2.787 1.440 -23.613 1.00 96.44 116 GLN A CA 1
ATOM 873 C C . GLN A 1 116 ? 3.378 0.060 -23.257 1.00 96.44 116 GLN A C 1
ATOM 875 O O . GLN A 1 116 ? 3.976 -0.590 -24.106 1.00 96.44 116 GLN A O 1
ATOM 880 N N . PHE A 1 117 ? 3.177 -0.409 -22.021 1.00 96.69 117 PHE A N 1
ATOM 881 C CA . PHE A 1 117 ? 3.599 -1.725 -21.539 1.00 96.69 117 PHE A CA 1
ATOM 882 C C . PHE A 1 117 ? 2.465 -2.768 -21.539 1.00 96.69 117 PHE A C 1
ATOM 884 O O . PHE A 1 117 ? 2.643 -3.859 -20.997 1.00 96.69 117 PHE A O 1
ATOM 891 N N . GLY A 1 118 ? 1.295 -2.445 -22.103 1.00 96.75 118 GLY A N 1
ATOM 892 C CA . GLY A 1 118 ? 0.112 -3.313 -22.076 1.00 96.75 118 GLY A CA 1
ATOM 893 C C . GLY A 1 118 ? -0.530 -3.426 -20.689 1.00 96.75 118 GLY A C 1
ATOM 894 O O . GLY A 1 118 ? -0.989 -4.500 -20.308 1.00 96.75 118 GLY A O 1
ATOM 895 N N . LEU A 1 119 ? -0.499 -2.342 -19.909 1.00 97.44 119 LEU A N 1
ATOM 896 C CA . LEU A 1 119 ? -1.061 -2.267 -18.560 1.00 97.44 119 LEU A CA 1
ATOM 897 C C . LEU A 1 119 ? -2.216 -1.264 -18.518 1.00 97.44 119 LEU A C 1
ATOM 899 O O . LEU A 1 119 ? -2.102 -0.167 -19.064 1.00 97.44 119 LEU A O 1
ATOM 903 N N . ASP A 1 120 ? -3.289 -1.617 -17.811 1.00 94.00 120 ASP A N 1
ATOM 904 C CA . ASP A 1 120 ? -4.536 -0.838 -17.786 1.00 94.00 120 ASP A CA 1
ATOM 905 C C . ASP A 1 120 ? -4.695 0.025 -16.523 1.00 94.00 120 ASP A C 1
ATOM 907 O O . ASP A 1 120 ? -5.676 0.753 -16.376 1.00 94.00 120 ASP A O 1
ATOM 911 N N . GLY A 1 121 ? -3.715 -0.021 -15.613 1.00 91.38 121 GLY A N 1
ATOM 912 C CA . GLY A 1 121 ? -3.740 0.715 -14.348 1.00 91.38 121 GLY A CA 1
ATOM 913 C C . GLY A 1 121 ? -4.521 0.025 -13.227 1.00 91.38 121 GLY A C 1
ATOM 914 O O . GLY A 1 121 ? -4.851 0.676 -12.241 1.00 91.38 121 GLY A O 1
ATOM 915 N N . ASP A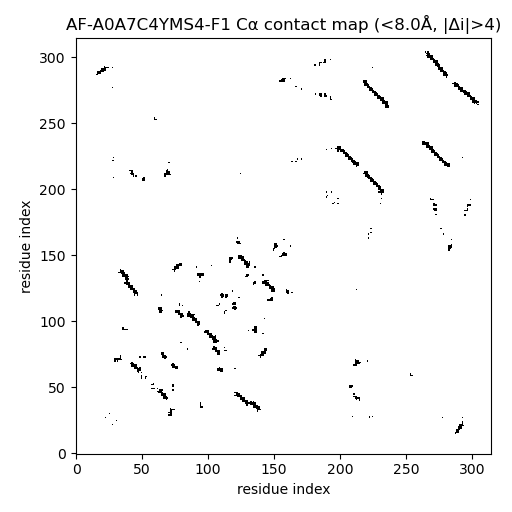 1 122 ? -4.813 -1.268 -13.366 1.00 97.00 122 ASP A N 1
ATOM 916 C CA . ASP A 1 122 ? -5.281 -2.142 -12.292 1.00 97.00 122 ASP A CA 1
ATOM 917 C C . ASP A 1 122 ? -4.105 -2.674 -11.446 1.00 97.00 122 ASP A C 1
ATOM 919 O O . ASP A 1 122 ? -2.936 -2.343 -11.668 1.00 97.00 122 ASP A O 1
ATOM 923 N N . TYR A 1 123 ? -4.404 -3.502 -10.439 1.00 98.56 123 TYR A N 1
ATOM 924 C CA . TYR A 1 123 ? -3.359 -4.264 -9.757 1.00 98.56 123 TYR A CA 1
ATOM 925 C C . TYR A 1 123 ? -2.697 -5.227 -10.746 1.00 98.56 123 TYR A C 1
ATOM 927 O O . TYR A 1 123 ? -3.350 -6.138 -11.243 1.00 98.56 123 TYR A O 1
ATOM 935 N N . ALA A 1 124 ? -1.390 -5.103 -10.964 1.00 98.62 124 ALA A N 1
ATOM 936 C CA . ALA A 1 124 ? -0.654 -6.015 -11.840 1.00 98.62 124 ALA A CA 1
ATOM 937 C C . ALA A 1 124 ? 0.600 -6.558 -11.155 1.00 98.62 124 ALA A C 1
ATOM 939 O O . ALA A 1 124 ? 1.313 -5.821 -10.468 1.00 98.62 124 ALA A O 1
ATOM 940 N N . LEU A 1 125 ? 0.892 -7.847 -11.360 1.00 98.69 125 LEU A N 1
ATOM 941 C CA . LEU A 1 125 ? 2.206 -8.388 -11.020 1.00 98.69 125 LEU A CA 1
ATOM 942 C C . LEU A 1 125 ? 3.110 -8.126 -12.219 1.00 98.69 125 LEU A C 1
ATOM 944 O O . LEU A 1 125 ? 2.799 -8.546 -13.335 1.00 98.69 125 LEU A O 1
ATOM 948 N N . VAL A 1 126 ? 4.209 -7.415 -11.998 1.00 98.75 126 VAL A N 1
ATOM 949 C CA . VAL A 1 126 ? 5.080 -6.950 -13.075 1.00 98.75 126 VAL A CA 1
ATOM 950 C C . VAL A 1 126 ? 6.530 -7.332 -12.824 1.00 98.75 126 VAL A C 1
ATOM 952 O O . VAL A 1 126 ? 7.034 -7.256 -11.705 1.00 98.75 126 VAL A O 1
ATOM 955 N N . GLU A 1 127 ? 7.211 -7.710 -13.898 1.00 98.75 127 GLU A N 1
ATOM 956 C CA . GLU A 1 127 ? 8.667 -7.722 -13.966 1.00 98.75 127 GLU A CA 1
ATOM 957 C C . GLU A 1 127 ? 9.131 -6.335 -14.427 1.00 98.75 127 GLU A C 1
ATOM 959 O O . GLU A 1 127 ? 8.642 -5.820 -15.436 1.00 98.75 127 GLU A O 1
ATOM 964 N N . VAL A 1 128 ? 10.051 -5.723 -13.682 1.00 98.75 128 VAL A N 1
ATOM 965 C CA . VAL A 1 128 ? 10.509 -4.347 -13.914 1.00 98.75 128 VAL A CA 1
ATOM 966 C C . VAL A 1 128 ? 12.023 -4.310 -14.059 1.00 98.75 128 VAL A C 1
ATOM 968 O O . VAL A 1 128 ? 12.744 -4.886 -13.244 1.00 98.75 128 VAL A O 1
ATOM 971 N N . GLU A 1 129 ? 12.500 -3.599 -15.081 1.00 98.75 129 GLU A N 1
ATOM 972 C CA . GLU A 1 129 ? 13.895 -3.173 -15.211 1.00 98.75 129 GLU A CA 1
ATOM 973 C C . GLU A 1 129 ? 14.044 -1.783 -14.577 1.00 98.75 129 GLU A C 1
ATOM 975 O O . GLU A 1 129 ? 13.442 -0.809 -15.031 1.00 98.75 129 GLU A O 1
ATOM 980 N N . VAL A 1 130 ? 14.817 -1.702 -13.494 1.00 98.75 130 VAL A N 1
ATOM 981 C CA . VAL A 1 130 ? 14.983 -0.510 -12.654 1.00 98.75 130 VAL A CA 1
ATOM 982 C C . VAL A 1 130 ? 16.218 0.262 -13.091 1.00 98.75 130 VAL A C 1
ATOM 984 O O . VAL A 1 130 ? 17.332 -0.263 -13.018 1.00 98.75 130 VAL A O 1
ATOM 987 N N . ASN A 1 131 ? 16.034 1.531 -13.459 1.00 98.56 131 ASN A N 1
ATOM 988 C CA . ASN A 1 131 ? 17.100 2.473 -13.795 1.00 98.56 131 ASN A CA 1
ATOM 989 C C . ASN A 1 131 ? 18.061 1.925 -14.872 1.00 98.56 131 ASN A C 1
ATOM 991 O O . ASN A 1 131 ? 19.280 1.956 -14.697 1.00 98.56 131 ASN A O 1
ATOM 995 N N . ASP A 1 132 ? 17.514 1.387 -15.966 1.00 98.25 132 ASP A N 1
ATOM 996 C CA . ASP A 1 132 ? 18.241 0.690 -17.044 1.00 98.25 132 ASP A CA 1
ATOM 997 C C . ASP A 1 132 ? 19.102 -0.484 -16.536 1.00 98.25 132 ASP A C 1
ATOM 999 O O . ASP A 1 132 ? 20.248 -0.665 -16.947 1.00 98.25 132 ASP A O 1
ATOM 1003 N N . GLY A 1 133 ? 18.586 -1.251 -15.573 1.00 98.44 133 GLY A N 1
ATOM 1004 C CA . GLY A 1 133 ? 19.281 -2.411 -15.011 1.00 98.44 133 GLY A CA 1
ATOM 1005 C C . GLY A 1 133 ? 20.305 -2.082 -13.923 1.00 98.44 133 GLY A C 1
ATOM 1006 O O . GLY A 1 133 ? 20.924 -2.994 -13.380 1.00 98.44 133 GLY A O 1
ATOM 1007 N N . LEU A 1 134 ? 20.470 -0.810 -13.551 1.00 98.50 134 LEU A N 1
ATOM 1008 C CA . LEU A 1 134 ? 21.409 -0.399 -12.501 1.00 98.50 134 LEU A CA 1
ATOM 1009 C C . LEU A 1 134 ? 20.835 -0.555 -11.088 1.00 98.50 134 LEU A C 1
ATOM 1011 O O . LEU A 1 134 ? 21.579 -0.511 -10.111 1.00 98.50 134 LEU A O 1
ATOM 1015 N N . GLY A 1 135 ? 19.519 -0.731 -10.956 1.00 98.38 135 GLY A N 1
ATOM 1016 C CA . GLY A 1 135 ? 18.850 -0.806 -9.660 1.00 98.38 135 GLY A CA 1
ATOM 1017 C C . GLY A 1 135 ? 18.697 0.564 -9.004 1.00 98.38 135 GLY A C 1
ATOM 1018 O O . GLY A 1 135 ? 19.068 1.601 -9.562 1.00 98.38 135 GLY A O 1
ATOM 1019 N N . SER A 1 136 ? 18.126 0.586 -7.805 1.00 98.31 136 SER A N 1
ATOM 1020 C CA . SER A 1 136 ? 17.837 1.819 -7.066 1.00 98.31 136 SER A CA 1
ATOM 1021 C C . SER A 1 136 ? 18.263 1.670 -5.607 1.00 98.31 136 SER A C 1
ATOM 1023 O O . SER A 1 136 ? 17.998 0.620 -5.016 1.00 98.31 136 SER A O 1
ATOM 1025 N N . PRO A 1 137 ? 18.872 2.694 -4.986 1.00 97.62 137 PRO A N 1
ATOM 1026 C CA . PRO A 1 137 ? 19.116 2.685 -3.549 1.00 97.62 137 PRO A CA 1
ATOM 1027 C C . PRO A 1 137 ? 17.791 2.693 -2.750 1.00 97.62 137 PRO A C 1
ATOM 1029 O O . PRO A 1 137 ? 16.699 2.675 -3.328 1.00 97.62 137 PRO A O 1
ATOM 1032 N N . PRO A 1 138 ? 17.848 2.684 -1.406 1.00 96.94 138 PRO A N 1
ATOM 1033 C CA . PRO A 1 138 ? 16.722 2.930 -0.490 1.00 96.94 138 PRO A CA 1
ATOM 1034 C C . PRO A 1 138 ? 16.013 4.300 -0.642 1.00 96.94 138 PRO A C 1
ATOM 1036 O O . PRO A 1 138 ? 15.871 5.026 0.336 1.00 96.94 138 PRO A O 1
ATOM 1039 N N . ASP A 1 139 ? 15.581 4.660 -1.852 1.00 96.31 139 ASP A N 1
ATOM 1040 C CA . ASP A 1 139 ? 14.949 5.935 -2.204 1.00 96.31 139 ASP A CA 1
ATOM 1041 C C . ASP A 1 139 ? 13.452 5.780 -2.520 1.00 96.31 139 ASP A C 1
ATOM 1043 O O . ASP A 1 139 ? 12.959 4.680 -2.781 1.00 96.31 139 ASP A O 1
ATOM 1047 N N . ASP A 1 140 ? 12.714 6.884 -2.522 1.00 95.88 140 ASP A N 1
ATOM 1048 C CA . ASP A 1 140 ? 11.256 6.876 -2.669 1.00 95.88 140 ASP A CA 1
ATOM 1049 C C . ASP A 1 140 ? 10.754 6.659 -4.100 1.00 95.88 140 ASP A C 1
ATOM 1051 O O . ASP A 1 140 ? 9.558 6.430 -4.316 1.00 95.88 140 ASP A O 1
ATOM 1055 N N . SER A 1 141 ? 11.662 6.704 -5.072 1.00 97.75 141 SER A N 1
ATOM 1056 C CA . SER A 1 141 ? 11.340 6.678 -6.488 1.00 97.75 141 SER A CA 1
ATOM 1057 C C . SER A 1 141 ? 12.444 6.048 -7.337 1.00 97.75 141 SER A C 1
ATOM 1059 O O . SER A 1 141 ? 13.589 5.880 -6.910 1.00 97.75 141 SER A O 1
ATOM 1061 N N . PHE A 1 142 ? 12.083 5.621 -8.546 1.00 98.69 142 PHE A N 1
ATOM 1062 C CA . PHE A 1 142 ? 13.010 5.100 -9.554 1.00 98.69 142 PHE A CA 1
ATOM 1063 C C . PHE A 1 142 ? 12.393 5.201 -10.957 1.00 98.69 142 PHE A C 1
ATOM 1065 O O . PHE A 1 142 ? 11.200 5.478 -11.096 1.00 98.69 142 PHE A O 1
ATOM 1072 N N . VAL A 1 143 ? 13.192 4.964 -11.998 1.00 98.69 143 VAL A N 1
ATOM 1073 C CA . VAL A 1 143 ? 12.722 4.862 -13.387 1.00 98.69 143 VAL A CA 1
ATOM 1074 C C . VAL A 1 143 ? 12.513 3.395 -13.751 1.00 98.69 143 VAL A C 1
ATOM 1076 O O . VAL A 1 143 ? 13.440 2.592 -13.650 1.00 98.69 143 VAL A O 1
ATOM 1079 N N . ALA A 1 144 ? 11.303 3.034 -14.173 1.00 98.62 144 ALA A N 1
ATOM 1080 C CA . ALA A 1 144 ? 11.026 1.745 -14.796 1.00 98.62 144 ALA A CA 1
ATOM 1081 C C . ALA A 1 144 ? 11.320 1.851 -16.296 1.00 98.62 144 ALA A C 1
ATOM 1083 O O . ALA A 1 144 ? 10.494 2.339 -17.067 1.00 98.62 144 ALA A O 1
ATOM 1084 N N . SER A 1 145 ? 12.505 1.403 -16.698 1.00 98.12 145 SER A N 1
ATOM 1085 C CA . SER A 1 145 ? 12.959 1.459 -18.093 1.00 98.12 145 SER A CA 1
ATOM 1086 C C . SER A 1 145 ? 12.273 0.414 -18.966 1.00 98.12 145 SER A C 1
ATOM 1088 O O . SER A 1 145 ? 12.055 0.625 -20.155 1.00 98.12 145 SER A O 1
ATOM 1090 N N . LYS A 1 146 ? 11.907 -0.721 -18.360 1.00 98.31 146 LYS A N 1
ATOM 1091 C CA . LYS A 1 146 ? 11.042 -1.741 -18.957 1.00 98.31 146 LYS A CA 1
ATOM 1092 C C . LYS A 1 146 ? 10.080 -2.254 -17.906 1.00 98.31 146 LYS A C 1
ATOM 1094 O O . LYS A 1 146 ? 10.444 -2.398 -16.738 1.00 98.31 146 LYS A O 1
ATOM 1099 N N . MET A 1 147 ? 8.873 -2.576 -18.338 1.00 98.31 147 MET A N 1
ATOM 1100 C CA . MET A 1 147 ? 7.853 -3.172 -17.493 1.00 98.31 147 MET A CA 1
ATOM 1101 C C . MET A 1 147 ? 7.081 -4.206 -18.301 1.00 98.31 147 MET A C 1
ATOM 1103 O O . MET A 1 147 ? 6.782 -3.983 -19.473 1.00 98.31 147 MET A O 1
ATOM 1107 N N . ARG A 1 148 ? 6.779 -5.349 -17.686 1.00 98.38 148 ARG A N 1
ATOM 1108 C CA . ARG A 1 148 ? 6.003 -6.416 -18.320 1.00 98.38 148 ARG A CA 1
ATOM 1109 C C . ARG A 1 148 ? 5.059 -7.048 -17.312 1.00 98.38 148 ARG A C 1
ATOM 1111 O O . ARG A 1 148 ? 5.505 -7.476 -16.249 1.00 98.38 148 ARG A O 1
ATOM 1118 N N . ARG A 1 149 ? 3.778 -7.152 -17.670 1.00 98.31 149 ARG A N 1
ATOM 1119 C CA . ARG A 1 149 ? 2.787 -7.926 -16.911 1.00 98.31 149 ARG A CA 1
ATOM 1120 C C . ARG A 1 149 ? 3.175 -9.405 -16.894 1.00 98.31 149 ARG A C 1
ATOM 1122 O O . ARG A 1 149 ? 3.510 -9.965 -17.939 1.00 98.31 149 ARG A O 1
ATOM 1129 N N . ILE A 1 150 ? 3.147 -10.029 -15.720 1.00 98.50 150 ILE A N 1
ATOM 1130 C CA . ILE A 1 150 ? 3.458 -11.454 -15.562 1.00 98.50 150 ILE A CA 1
ATOM 1131 C C . ILE A 1 150 ? 2.359 -12.247 -14.853 1.00 98.50 150 ILE A C 1
ATOM 1133 O O . ILE A 1 150 ? 2.377 -13.469 -14.968 1.00 98.50 150 ILE A O 1
ATOM 1137 N N . ASP A 1 151 ? 1.398 -11.612 -14.173 1.00 98.12 151 ASP A N 1
ATOM 1138 C CA . ASP A 1 151 ? 0.214 -12.309 -13.654 1.00 98.12 151 ASP A CA 1
ATOM 1139 C C . ASP A 1 151 ? -0.652 -12.868 -14.797 1.00 98.12 151 ASP A C 1
ATOM 1141 O O . ASP A 1 151 ? -0.763 -12.278 -15.871 1.00 98.12 151 ASP A O 1
ATOM 1145 N N . GLY A 1 152 ? -1.243 -14.042 -14.577 1.00 97.94 152 GLY A N 1
ATOM 1146 C CA . GLY A 1 152 ? -2.005 -14.799 -15.571 1.00 97.94 152 GLY A CA 1
ATOM 1147 C C . G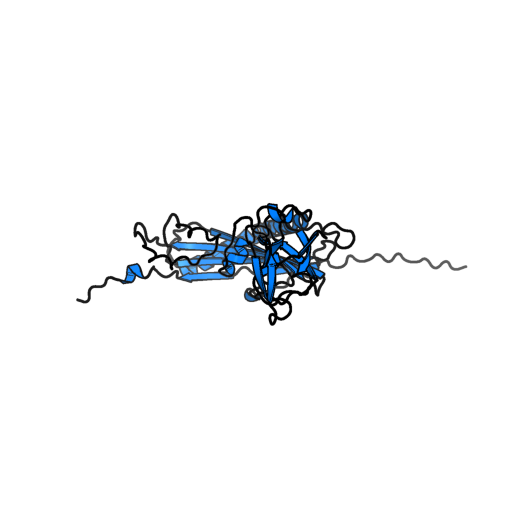LY A 1 152 ? -1.153 -15.578 -16.581 1.00 97.94 152 GLY A C 1
ATOM 1148 O O . GLY A 1 152 ? -1.705 -16.141 -17.525 1.00 97.94 152 GLY A O 1
ATOM 1149 N N . THR A 1 153 ? 0.171 -15.633 -16.407 1.00 98.19 153 THR A N 1
ATOM 1150 C CA . THR A 1 153 ? 1.073 -16.434 -17.256 1.00 98.19 153 THR A CA 1
ATOM 1151 C C . THR A 1 153 ? 1.251 -17.852 -16.709 1.00 98.19 153 THR A C 1
ATOM 1153 O O . THR A 1 153 ? 0.922 -18.128 -15.561 1.00 98.19 153 THR A O 1
ATOM 1156 N N . GLY A 1 154 ? 1.834 -18.774 -17.486 1.00 98.00 154 GLY A N 1
ATOM 1157 C CA . GLY A 1 154 ? 2.102 -20.139 -17.002 1.00 98.00 154 GLY A CA 1
ATOM 1158 C C . GLY A 1 154 ? 2.999 -20.195 -15.753 1.00 98.00 154 GLY A C 1
ATOM 1159 O O . GLY A 1 154 ? 2.788 -21.035 -14.885 1.00 98.00 154 GLY A O 1
ATOM 1160 N N . ALA A 1 155 ? 3.964 -19.275 -15.629 1.00 97.62 155 ALA A N 1
ATOM 1161 C CA . ALA A 1 155 ? 4.843 -19.185 -14.459 1.00 97.62 155 ALA A CA 1
ATOM 1162 C C . ALA A 1 155 ? 4.174 -18.508 -13.247 1.00 97.62 155 ALA A C 1
ATOM 1164 O O . ALA A 1 155 ? 4.550 -18.782 -12.107 1.00 97.62 155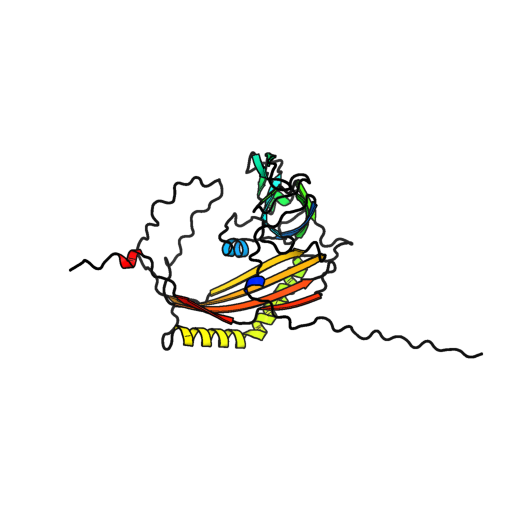 ALA A O 1
ATOM 1165 N N . PHE A 1 156 ? 3.184 -17.643 -13.490 1.00 98.06 156 PHE A N 1
ATOM 1166 C CA . PHE A 1 156 ? 2.400 -16.956 -12.460 1.00 98.06 156 PHE A CA 1
ATOM 1167 C C . PHE A 1 156 ? 0.909 -17.021 -12.822 1.00 98.06 156 PHE A C 1
ATOM 1169 O O . PHE A 1 156 ? 0.354 -16.031 -13.304 1.00 98.06 156 PHE A O 1
ATOM 1176 N N . PRO A 1 157 ? 0.249 -18.179 -12.624 1.00 98.12 157 PRO A N 1
ATOM 1177 C CA . PRO A 1 157 ? -1.140 -18.374 -13.048 1.00 98.12 157 PRO A CA 1
ATOM 1178 C C . PRO A 1 157 ? -2.136 -17.463 -12.329 1.00 98.12 157 PRO A C 1
ATOM 1180 O O . PRO A 1 157 ? -3.227 -17.206 -12.841 1.00 98.12 157 PRO A O 1
ATOM 1183 N N . LEU A 1 158 ? -1.761 -16.972 -11.144 1.00 97.69 158 LEU A N 1
ATOM 1184 C CA . LEU A 1 158 ? -2.510 -15.979 -10.391 1.00 97.69 158 LEU A CA 1
ATOM 1185 C C . LEU A 1 158 ? -2.863 -14.781 -11.272 1.00 97.69 158 LEU A C 1
ATOM 1187 O O . LEU A 1 158 ? -1.973 -14.186 -11.861 1.00 97.69 158 LEU A O 1
ATOM 1191 N N . LYS A 1 159 ? -4.136 -14.384 -11.291 1.00 98.19 159 LYS A N 1
ATOM 1192 C CA . LYS A 1 159 ? -4.604 -13.123 -11.880 1.00 98.19 159 LYS A CA 1
ATOM 1193 C C . LYS A 1 159 ? -4.801 -12.110 -10.758 1.00 98.19 159 LYS A C 1
ATOM 1195 O O . LYS A 1 159 ? -5.738 -12.235 -9.965 1.00 98.19 159 LYS A O 1
ATOM 1200 N N . LEU A 1 160 ? -3.896 -11.139 -10.652 1.00 98.25 160 LEU A N 1
ATOM 1201 C CA . LEU A 1 160 ? -3.771 -10.333 -9.439 1.00 98.25 160 LEU A CA 1
ATOM 1202 C C . LEU A 1 160 ? -5.032 -9.513 -9.093 1.00 98.25 160 LEU A C 1
ATOM 1204 O O . LEU A 1 160 ? -5.428 -9.567 -7.927 1.00 98.25 160 LEU A O 1
ATOM 1208 N N . PRO A 1 161 ? -5.718 -8.831 -10.036 1.00 98.38 161 PRO A N 1
ATOM 1209 C CA . PRO A 1 161 ? -6.932 -8.074 -9.715 1.00 98.38 161 PRO A CA 1
ATOM 1210 C C . PRO A 1 161 ? -8.023 -8.941 -9.082 1.00 98.38 161 PRO A C 1
ATOM 1212 O O . PRO A 1 161 ? -8.624 -8.572 -8.078 1.00 98.38 161 PRO A O 1
ATOM 1215 N N . GLN A 1 162 ? -8.237 -10.132 -9.644 1.00 98.44 162 GLN A N 1
ATOM 1216 C CA . GLN A 1 162 ? -9.279 -11.064 -9.208 1.00 98.44 162 GLN A CA 1
ATOM 1217 C C . GLN A 1 162 ? -8.959 -11.649 -7.837 1.00 98.44 162 GLN A C 1
ATOM 1219 O O . GLN A 1 162 ? -9.851 -11.828 -7.013 1.00 98.44 162 GLN A O 1
ATOM 1224 N N . PHE A 1 163 ? -7.680 -11.913 -7.571 1.00 98.50 163 PHE A N 1
ATOM 1225 C CA . PHE A 1 163 ? -7.254 -12.369 -6.259 1.00 98.50 163 PHE A CA 1
ATOM 1226 C C . PHE A 1 163 ? -7.416 -11.294 -5.190 1.00 98.50 163 PHE A C 1
ATOM 1228 O O . PHE A 1 163 ? -7.957 -11.599 -4.131 1.00 98.50 163 PHE A O 1
ATOM 1235 N N . VAL A 1 164 ? -6.984 -10.053 -5.458 1.00 98.50 164 VAL A N 1
AT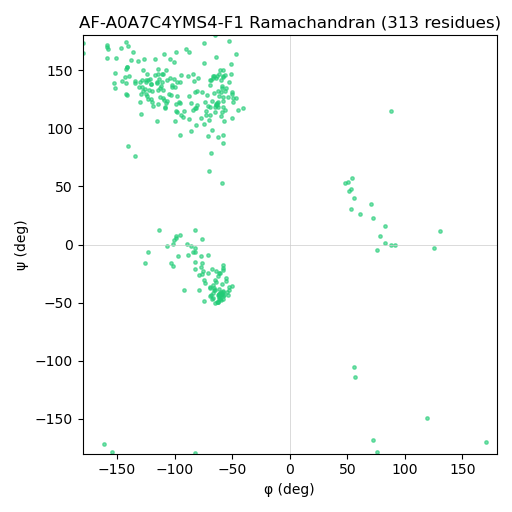OM 1236 C CA . VAL A 1 164 ? -7.146 -8.933 -4.513 1.00 98.50 164 VAL A CA 1
ATOM 1237 C C . VAL A 1 164 ? -8.623 -8.729 -4.173 1.00 98.50 164 VAL A C 1
ATOM 1239 O O . VAL A 1 164 ? -8.955 -8.555 -3.003 1.00 98.50 164 VAL A O 1
ATOM 1242 N N . GLU A 1 165 ? -9.508 -8.829 -5.164 1.00 98.44 165 GLU A N 1
ATOM 1243 C CA . GLU A 1 165 ? -10.952 -8.744 -4.943 1.00 98.44 165 GLU A CA 1
ATOM 1244 C C . GLU A 1 165 ? -11.496 -9.924 -4.124 1.00 98.44 165 GLU A C 1
ATOM 1246 O O . GLU A 1 165 ? -12.263 -9.736 -3.182 1.00 98.44 165 GLU A O 1
ATOM 1251 N N . ALA A 1 166 ? -11.042 -11.150 -4.398 1.00 98.38 166 ALA A N 1
ATOM 1252 C CA . ALA A 1 166 ? -11.446 -12.318 -3.618 1.00 98.38 166 ALA A CA 1
ATOM 1253 C C . ALA A 1 166 ? -11.045 -12.202 -2.135 1.00 98.38 166 ALA A C 1
ATOM 1255 O O . ALA A 1 166 ? -11.841 -12.527 -1.252 1.00 98.38 166 ALA A O 1
ATOM 1256 N N . VAL A 1 167 ? -9.835 -11.713 -1.834 1.00 98.44 167 VAL A N 1
ATOM 1257 C CA . VAL A 1 167 ? -9.402 -11.517 -0.438 1.00 98.44 167 VAL A CA 1
ATOM 1258 C C . VAL A 1 167 ? -10.033 -10.291 0.222 1.00 98.44 167 VAL A C 1
ATOM 1260 O O . VAL A 1 167 ? -10.200 -10.295 1.442 1.00 98.44 167 VAL A O 1
ATOM 1263 N N . ARG A 1 168 ? -10.444 -9.276 -0.552 1.00 98.62 168 ARG A N 1
ATOM 1264 C CA . ARG A 1 168 ? -11.289 -8.178 -0.057 1.00 98.62 168 ARG A CA 1
ATOM 1265 C C . ARG A 1 168 ? -12.633 -8.715 0.417 1.00 98.62 168 ARG A C 1
ATOM 1267 O O . ARG A 1 168 ? -13.005 -8.452 1.553 1.00 98.62 168 ARG A O 1
ATOM 1274 N N . ASN A 1 169 ? -13.299 -9.534 -0.392 1.00 98.50 169 ASN A N 1
ATOM 1275 C CA . ASN A 1 169 ? -14.582 -10.134 -0.021 1.00 98.50 169 ASN A CA 1
ATOM 1276 C C . ASN A 1 169 ? -14.467 -10.980 1.258 1.00 98.50 169 ASN A C 1
ATOM 1278 O O . ASN A 1 169 ? -15.285 -10.835 2.164 1.00 98.50 169 ASN A O 1
ATOM 1282 N N . LYS A 1 170 ? -13.398 -11.782 1.389 1.00 98.25 170 LYS A N 1
ATOM 1283 C CA . LYS A 1 170 ? -13.087 -12.492 2.645 1.00 98.25 170 LYS A CA 1
ATOM 1284 C C . LYS A 1 170 ? -12.913 -11.542 3.835 1.00 98.25 170 LYS A C 1
ATOM 1286 O O . LYS A 1 170 ? -13.339 -11.844 4.945 1.00 98.25 170 LYS A O 1
ATOM 1291 N N . TYR A 1 171 ? -12.260 -10.399 3.631 1.00 98.25 171 TYR A N 1
ATOM 1292 C CA . TYR A 1 171 ? -12.073 -9.410 4.691 1.00 98.25 171 TYR A CA 1
ATOM 1293 C C . TYR A 1 171 ? -13.382 -8.718 5.100 1.00 98.25 171 TYR A C 1
ATOM 1295 O O . TYR A 1 171 ? -13.603 -8.470 6.285 1.00 98.25 171 TYR A O 1
ATOM 1303 N N . GLU A 1 172 ? -14.265 -8.435 4.146 1.00 98.25 172 GLU A N 1
ATOM 1304 C CA . GLU A 1 172 ? -15.599 -7.896 4.420 1.00 98.25 172 GLU A CA 1
ATOM 1305 C C . GLU A 1 172 ? -16.478 -8.892 5.185 1.00 98.25 172 GLU A C 1
ATOM 1307 O O . GLU A 1 172 ? -17.234 -8.495 6.070 1.00 98.25 172 GLU A O 1
ATOM 1312 N N . GLU A 1 173 ? -16.372 -10.186 4.879 1.00 98.19 173 GLU A N 1
ATOM 1313 C CA . GLU A 1 173 ? -17.018 -11.254 5.648 1.00 98.19 173 GLU A CA 1
ATOM 1314 C C . GLU A 1 173 ? -16.489 -11.290 7.087 1.00 98.19 173 GLU A C 1
ATOM 1316 O O . GLU A 1 173 ? -17.269 -11.167 8.029 1.00 98.19 173 GLU A O 1
ATOM 1321 N N . PHE A 1 174 ? -15.165 -11.277 7.268 1.00 97.25 174 PHE A N 1
ATOM 1322 C CA . PHE A 1 174 ? -14.545 -11.161 8.591 1.00 97.25 174 PHE A CA 1
ATOM 1323 C C . PHE A 1 174 ? -15.028 -9.925 9.375 1.00 97.25 174 PHE A C 1
ATOM 1325 O O . PHE A 1 174 ? -15.262 -10.008 10.583 1.00 97.25 174 PHE A O 1
ATOM 1332 N N . GLN A 1 175 ? -15.191 -8.773 8.712 1.00 97.50 175 GLN A N 1
ATOM 1333 C CA . GLN A 1 175 ? -15.743 -7.561 9.330 1.00 97.50 175 GLN A CA 1
ATOM 1334 C C . GLN A 1 175 ? -17.176 -7.774 9.836 1.00 97.50 175 GLN A C 1
ATOM 1336 O O . GLN A 1 175 ? -17.499 -7.321 10.935 1.00 97.50 175 GLN A O 1
ATOM 1341 N N . LYS A 1 176 ? -18.023 -8.458 9.056 1.00 97.88 176 LYS A N 1
ATOM 1342 C CA . LYS A 1 176 ? -19.408 -8.777 9.436 1.00 97.88 176 LYS A CA 1
ATOM 1343 C C . LYS A 1 176 ? -19.444 -9.748 10.614 1.00 97.88 176 LYS A C 1
ATOM 1345 O O . LYS A 1 176 ? -20.135 -9.474 11.593 1.00 97.88 176 LYS A O 1
ATOM 1350 N N . ASP A 1 177 ? -18.641 -10.805 10.568 1.00 97.50 177 ASP A N 1
ATOM 1351 C CA . ASP A 1 177 ? -18.551 -11.806 11.638 1.00 97.50 177 ASP A CA 1
ATOM 1352 C C . ASP A 1 177 ? -18.010 -11.207 12.944 1.00 97.50 177 ASP A C 1
ATOM 1354 O O . ASP A 1 177 ? -18.409 -11.589 14.045 1.00 97.50 177 ASP A O 1
ATOM 1358 N N . SER A 1 178 ? -17.132 -10.209 12.827 1.00 97.19 178 SER A N 1
ATOM 1359 C CA . SER A 1 178 ? -16.525 -9.510 13.960 1.00 97.19 178 SER A CA 1
ATOM 1360 C C . SER A 1 178 ? -17.328 -8.299 14.443 1.00 97.19 178 SER A C 1
ATOM 1362 O O . SER A 1 178 ? -16.899 -7.642 15.393 1.00 97.19 178 SER A O 1
ATOM 1364 N N . ALA A 1 179 ? -18.479 -7.981 13.835 1.00 97.81 179 ALA A N 1
ATOM 1365 C CA . ALA A 1 179 ? -19.229 -6.749 14.100 1.00 97.81 179 ALA A CA 1
ATOM 1366 C C . ALA A 1 179 ? -19.534 -6.546 15.593 1.00 97.81 179 ALA A C 1
ATOM 1368 O O . ALA A 1 179 ? -19.298 -5.468 16.136 1.00 97.81 179 ALA A O 1
ATOM 1369 N N . LYS A 1 180 ? -19.952 -7.611 16.289 1.00 97.94 180 LYS A N 1
ATOM 1370 C CA . LYS A 1 180 ? -20.217 -7.563 17.734 1.00 97.94 180 LYS A CA 1
ATOM 1371 C C . LYS A 1 180 ? -18.968 -7.188 18.541 1.00 97.94 180 LYS A C 1
ATOM 1373 O O . LYS A 1 180 ? -19.037 -6.317 19.401 1.00 97.94 180 LYS A O 1
ATOM 1378 N N . LEU A 1 181 ? -17.824 -7.811 18.252 1.00 97.50 181 LEU A N 1
ATOM 1379 C CA . LEU A 1 181 ? -16.559 -7.528 18.945 1.00 97.50 181 LEU A CA 1
ATOM 1380 C C . LEU A 1 181 ? -16.052 -6.110 18.648 1.00 97.50 181 LEU A C 1
ATOM 1382 O O . LEU A 1 181 ? -15.476 -5.458 19.519 1.00 97.50 181 LEU A O 1
ATOM 1386 N N . ILE A 1 182 ? -16.279 -5.626 17.425 1.00 97.62 182 ILE A N 1
ATOM 1387 C CA . ILE A 1 182 ? -15.960 -4.260 17.004 1.00 97.62 182 ILE A CA 1
ATOM 1388 C C . ILE A 1 182 ? -16.787 -3.252 17.810 1.00 97.62 182 ILE A C 1
ATOM 1390 O O . ILE A 1 182 ? -16.218 -2.318 18.378 1.00 97.62 182 ILE A O 1
ATOM 1394 N N . ASP A 1 183 ? -18.103 -3.452 17.902 1.00 97.62 183 ASP A N 1
ATOM 1395 C CA . ASP A 1 183 ? -18.993 -2.566 18.657 1.00 97.62 183 ASP A CA 1
ATOM 1396 C C . ASP A 1 183 ? -18.706 -2.611 20.165 1.00 97.62 183 ASP A C 1
ATOM 1398 O O . ASP A 1 183 ? -18.669 -1.564 20.814 1.00 97.62 183 ASP A O 1
ATOM 1402 N N . GLU A 1 184 ? -18.409 -3.788 20.725 1.00 97.81 184 GLU A N 1
ATOM 1403 C CA . GLU A 1 184 ? -17.956 -3.925 22.115 1.00 97.81 184 GLU A CA 1
ATOM 1404 C C . GLU A 1 184 ? -16.638 -3.178 22.365 1.00 97.81 184 GLU A C 1
ATOM 1406 O O . GLU A 1 184 ? -16.494 -2.485 23.376 1.00 97.81 184 GLU A O 1
ATOM 1411 N N . GLY A 1 185 ? -15.672 -3.286 21.448 1.00 97.69 185 GLY A N 1
ATOM 1412 C CA . GLY A 1 185 ? -14.413 -2.548 21.519 1.00 97.69 185 GLY A CA 1
ATOM 1413 C C . GLY A 1 185 ? -14.634 -1.035 21.470 1.00 97.69 185 GLY A C 1
ATOM 1414 O O . GLY A 1 185 ? -14.088 -0.301 22.295 1.00 97.69 185 GLY A O 1
ATOM 1415 N N . LEU A 1 186 ? -15.487 -0.560 20.559 1.00 97.12 186 LEU A N 1
ATOM 1416 C CA . LEU A 1 186 ? -15.856 0.855 20.473 1.00 97.12 186 LEU A CA 1
ATOM 1417 C C . LEU A 1 186 ? -16.551 1.345 21.745 1.00 97.12 186 LEU A C 1
ATOM 1419 O O . LEU A 1 186 ? -16.216 2.425 22.229 1.00 97.12 186 LEU A O 1
ATOM 1423 N N . GLY A 1 187 ? -17.464 0.552 22.311 1.00 96.81 187 GLY A N 1
ATOM 1424 C CA . GLY A 1 187 ? -18.135 0.856 23.576 1.00 96.81 187 GLY A CA 1
ATOM 1425 C C . GLY A 1 187 ? -17.148 1.008 24.734 1.00 96.81 187 GLY A C 1
ATOM 1426 O O . GLY A 1 187 ? -17.174 2.021 25.430 1.00 96.81 187 GLY A O 1
ATOM 1427 N N . LYS A 1 188 ? -16.205 0.066 24.878 1.00 97.06 188 LYS A N 1
ATOM 1428 C CA . LYS A 1 188 ? -15.135 0.133 25.892 1.00 97.06 188 LYS A CA 1
ATOM 1429 C C . LYS A 1 188 ? -14.247 1.365 25.715 1.00 97.06 188 LYS A C 1
ATOM 1431 O O . LYS A 1 188 ? -13.913 2.041 26.686 1.00 97.06 188 LYS A O 1
ATOM 1436 N N . ALA A 1 189 ? -13.876 1.680 24.474 1.00 97.25 189 ALA A N 1
ATOM 1437 C CA . ALA A 1 189 ? -13.071 2.857 24.162 1.00 97.25 189 ALA A CA 1
ATOM 1438 C C . ALA A 1 189 ? -13.823 4.167 24.477 1.00 97.25 189 ALA A C 1
ATOM 1440 O O . ALA A 1 189 ? -13.227 5.112 25.003 1.00 97.25 189 ALA A O 1
ATOM 1441 N N . ALA A 1 190 ? -15.131 4.209 24.197 1.00 97.00 190 ALA A N 1
ATOM 1442 C CA . ALA A 1 190 ? -16.005 5.333 24.513 1.00 97.00 190 ALA A CA 1
ATOM 1443 C C . ALA A 1 190 ? -16.132 5.538 26.026 1.00 97.00 190 ALA A C 1
ATOM 1445 O O . ALA A 1 190 ? -15.901 6.645 26.505 1.00 97.00 190 ALA A O 1
ATOM 1446 N N . GLU A 1 191 ? -16.439 4.481 26.780 1.00 96.56 191 GLU A N 1
ATOM 1447 C CA . GLU A 1 191 ? -16.579 4.525 28.239 1.00 96.56 191 GLU A CA 1
ATOM 1448 C C . GLU A 1 191 ? -15.292 5.034 28.904 1.00 96.56 191 GLU A C 1
ATOM 1450 O O . GLU A 1 191 ? -15.326 5.979 29.698 1.00 96.56 191 GLU A O 1
ATOM 1455 N N . ALA A 1 192 ? -14.139 4.494 28.495 1.00 96.62 192 ALA A N 1
ATOM 1456 C CA . ALA A 1 192 ? -12.838 4.895 29.021 1.00 96.62 192 ALA A CA 1
ATOM 1457 C C . ALA A 1 192 ? -12.509 6.378 28.754 1.00 96.62 192 ALA A C 1
ATOM 1459 O O . ALA A 1 192 ? -11.923 7.050 29.605 1.00 96.62 192 ALA A O 1
ATOM 1460 N N . MET A 1 193 ? -12.875 6.907 27.580 1.00 96.62 193 MET A N 1
ATOM 1461 C CA . MET A 1 193 ? -12.487 8.260 27.158 1.00 96.62 193 MET A CA 1
ATOM 1462 C C . MET A 1 193 ? -13.516 9.343 27.534 1.00 96.62 193 MET A C 1
ATOM 1464 O O . MET A 1 193 ? -13.160 10.473 27.903 1.00 96.62 193 MET A O 1
ATOM 1468 N N . LEU A 1 194 ? -14.805 9.026 27.422 1.00 95.56 194 LEU A N 1
ATOM 1469 C CA . LEU A 1 194 ? -15.914 9.967 27.571 1.00 95.56 194 LEU A CA 1
ATOM 1470 C C . LEU A 1 194 ? -16.610 9.887 28.933 1.00 95.56 194 LEU A C 1
ATOM 1472 O O . LEU A 1 194 ? -17.255 10.863 29.320 1.00 95.56 194 LEU A O 1
ATOM 1476 N N . LYS A 1 195 ? -16.451 8.793 29.690 1.00 93.56 195 LYS A N 1
ATOM 1477 C CA . LYS A 1 195 ? -17.215 8.530 30.920 1.00 93.56 195 LYS A CA 1
ATOM 1478 C C . LYS A 1 195 ? -18.724 8.574 30.628 1.00 93.56 195 LYS A C 1
ATOM 1480 O O . LYS A 1 195 ? -19.241 7.688 29.966 1.00 93.56 195 LYS A O 1
ATOM 1485 N N . ASN A 1 196 ? -19.406 9.642 31.046 1.00 92.12 196 ASN A N 1
ATOM 1486 C CA . ASN A 1 196 ? -20.852 9.839 30.869 1.00 92.12 196 ASN A CA 1
ATOM 1487 C C . ASN A 1 196 ? -21.201 10.781 29.703 1.00 92.12 196 ASN A C 1
ATOM 1489 O O . ASN A 1 196 ? -22.360 11.150 29.514 1.00 92.12 196 ASN A O 1
ATOM 1493 N N . GLU A 1 197 ? -20.202 11.245 28.957 1.00 93.81 197 GLU A N 1
ATOM 1494 C CA . GLU A 1 197 ? -20.403 12.150 27.832 1.00 93.81 197 GLU A CA 1
ATOM 1495 C C . GLU A 1 197 ? -20.753 11.370 26.559 1.00 93.81 197 GLU A C 1
ATOM 1497 O O . GLU A 1 197 ? -20.251 10.272 26.330 1.00 93.81 197 GLU A O 1
ATOM 1502 N N . LYS A 1 198 ? -21.592 11.951 25.695 1.00 93.56 198 LYS A N 1
ATOM 1503 C CA . LYS A 1 198 ? -21.917 11.358 24.390 1.00 93.56 198 LYS A CA 1
ATOM 1504 C C . LYS A 1 198 ? -20.908 11.807 23.321 1.00 93.56 198 LYS A C 1
ATOM 1506 O O . LYS A 1 198 ? -20.462 12.960 23.375 1.00 93.56 198 LYS A O 1
ATOM 1511 N N . PRO A 1 199 ? -20.559 10.944 22.348 1.00 93.38 199 PRO A N 1
ATOM 1512 C CA . PRO A 1 199 ? -19.829 11.374 21.160 1.00 93.38 199 PRO A CA 1
ATOM 1513 C C . PRO A 1 199 ? -20.644 12.418 20.382 1.00 93.38 199 PRO A C 1
ATOM 1515 O O . PRO A 1 199 ? -21.874 12.437 20.439 1.00 93.38 199 PRO A O 1
ATOM 1518 N N . THR A 1 200 ? -19.949 13.319 19.692 1.00 90.06 200 THR A N 1
ATOM 1519 C CA . THR A 1 200 ? -20.546 14.442 18.942 1.00 90.06 200 THR A CA 1
ATOM 1520 C C . THR A 1 200 ? -20.161 14.441 17.461 1.00 90.06 200 THR A C 1
ATOM 1522 O O . THR A 1 200 ? -20.659 15.274 16.708 1.00 90.06 200 THR A O 1
ATOM 1525 N N . GLY A 1 201 ? -19.257 13.549 17.041 1.00 80.00 201 GLY A N 1
ATOM 1526 C CA . GLY A 1 201 ? -18.797 13.415 15.660 1.00 80.00 201 GLY A CA 1
ATOM 1527 C C . GLY A 1 201 ? -19.471 12.293 14.879 1.00 80.00 201 GLY A C 1
ATOM 1528 O O . GLY A 1 201 ? -20.082 11.411 15.478 1.00 80.00 201 GLY A O 1
ATOM 1529 N N . PRO A 1 202 ? -19.328 12.288 13.542 1.00 85.06 202 PRO A N 1
ATOM 1530 C CA . PRO A 1 202 ? -19.598 11.087 12.772 1.00 85.06 202 PRO A CA 1
ATOM 1531 C C . PRO A 1 202 ? -18.566 10.010 13.124 1.00 85.06 202 PRO A C 1
ATOM 1533 O O . PRO A 1 202 ? -17.381 10.304 13.303 1.00 85.06 202 PRO A O 1
ATOM 1536 N N . ARG A 1 203 ? -19.017 8.756 13.162 1.00 92.44 203 ARG A N 1
ATOM 1537 C CA . ARG A 1 203 ? -18.125 7.598 13.153 1.00 92.44 203 ARG A CA 1
ATOM 1538 C C . ARG A 1 203 ? -17.442 7.529 11.785 1.00 92.44 203 ARG A C 1
ATOM 1540 O O . ARG A 1 203 ? -18.128 7.473 10.766 1.00 92.44 203 ARG A O 1
ATOM 1547 N N . GLU A 1 204 ? -16.114 7.522 11.750 1.00 94.31 204 GLU A N 1
ATOM 1548 C CA . GLU A 1 204 ? -15.341 7.422 10.507 1.00 94.31 204 GLU A CA 1
ATOM 1549 C C . GLU A 1 204 ? -14.725 6.026 10.389 1.00 94.31 204 GLU A C 1
ATOM 1551 O O . GLU A 1 204 ? -14.270 5.446 11.375 1.00 94.31 204 GLU A O 1
ATOM 1556 N N . LYS A 1 205 ? -14.701 5.481 9.170 1.00 96.06 205 LYS A N 1
ATOM 1557 C CA . LYS A 1 205 ? -14.004 4.234 8.839 1.00 96.06 205 LYS A CA 1
ATOM 1558 C C . LYS A 1 205 ? -12.870 4.565 7.875 1.00 96.06 205 LYS A C 1
ATOM 1560 O O . LYS A 1 205 ? -13.115 5.073 6.785 1.00 96.06 205 LYS A O 1
ATOM 1565 N N . GLU A 1 206 ? -11.645 4.255 8.272 1.00 96.56 206 GLU A N 1
ATOM 1566 C CA . GLU A 1 206 ? -10.463 4.302 7.417 1.00 96.56 206 GLU A CA 1
ATOM 1567 C C . GLU A 1 206 ? -10.037 2.865 7.117 1.00 96.56 206 GLU A C 1
ATOM 1569 O O . GLU A 1 206 ? -9.703 2.110 8.032 1.00 96.56 206 GLU A O 1
ATOM 1574 N N . GLU A 1 207 ? -10.052 2.482 5.844 1.00 96.94 207 GLU A N 1
ATOM 1575 C CA . GLU A 1 207 ? -9.580 1.176 5.390 1.00 96.94 207 GLU A CA 1
ATOM 1576 C C . GLU A 1 207 ? -8.351 1.347 4.501 1.00 96.94 207 GLU A C 1
ATOM 1578 O O . GLU A 1 207 ? -8.312 2.185 3.600 1.00 96.94 207 GLU A O 1
ATOM 1583 N N . VAL A 1 208 ? -7.331 0.544 4.776 1.00 96.69 208 VAL A N 1
ATOM 1584 C CA . VAL A 1 208 ? -6.042 0.593 4.099 1.00 96.69 208 VAL A CA 1
ATOM 1585 C C . VAL A 1 208 ? -5.693 -0.795 3.593 1.00 96.69 208 VAL A C 1
ATOM 1587 O O . VAL A 1 208 ? -5.745 -1.769 4.346 1.00 96.69 208 VAL A O 1
ATOM 1590 N N . ILE A 1 209 ? -5.284 -0.859 2.324 1.00 97.88 209 ILE A N 1
ATOM 1591 C CA . ILE A 1 209 ? -4.874 -2.094 1.660 1.00 97.88 209 ILE A CA 1
ATOM 1592 C C . ILE A 1 209 ? -3.422 -1.968 1.234 1.00 97.88 209 ILE A C 1
ATOM 1594 O O . ILE A 1 209 ? -3.052 -1.102 0.436 1.00 97.88 209 ILE A O 1
ATOM 1598 N N . PHE A 1 210 ? -2.601 -2.860 1.769 1.00 97.88 210 PHE A N 1
ATOM 1599 C CA . PHE A 1 210 ? -1.204 -2.995 1.407 1.00 97.88 210 PHE A CA 1
ATOM 1600 C C . PHE A 1 210 ? -1.001 -4.261 0.576 1.00 97.88 210 PHE A C 1
ATOM 1602 O O . PHE A 1 210 ? -1.297 -5.358 1.046 1.00 97.88 210 PHE A O 1
ATOM 1609 N N . VAL A 1 211 ? -0.476 -4.114 -0.639 1.00 98.31 211 VAL A N 1
ATOM 1610 C CA . VAL A 1 211 ? -0.204 -5.218 -1.567 1.00 98.31 211 VAL A CA 1
ATOM 1611 C C . VAL A 1 211 ? 1.265 -5.174 -1.966 1.00 98.31 211 VAL A C 1
ATOM 1613 O O . VAL A 1 211 ? 1.758 -4.137 -2.397 1.00 98.31 211 VAL A O 1
ATOM 1616 N N . SER A 1 212 ? 1.988 -6.284 -1.822 1.00 98.06 212 SER A N 1
ATOM 1617 C CA . SER A 1 212 ? 3.411 -6.354 -2.170 1.00 98.06 212 SER A CA 1
ATOM 1618 C C . SER A 1 212 ? 3.820 -7.765 -2.572 1.00 98.06 212 SER A C 1
ATOM 1620 O O . SER A 1 212 ? 3.303 -8.743 -2.036 1.00 98.06 212 SER A O 1
ATOM 1622 N N . TRP A 1 213 ? 4.782 -7.877 -3.485 1.00 98.31 213 TRP A N 1
ATOM 1623 C CA . TRP A 1 213 ? 5.407 -9.148 -3.844 1.00 98.31 213 TRP A CA 1
ATOM 1624 C C . TRP A 1 213 ? 6.728 -9.333 -3.099 1.00 98.31 213 TRP A C 1
ATOM 1626 O O . TRP A 1 213 ? 7.597 -8.466 -3.171 1.00 98.31 213 TRP A O 1
ATOM 1636 N N . ASN A 1 214 ? 6.915 -10.456 -2.415 1.00 97.69 214 ASN A N 1
ATOM 1637 C CA . ASN A 1 214 ? 8.176 -10.809 -1.775 1.00 97.69 214 ASN A CA 1
ATOM 1638 C C . ASN A 1 214 ? 9.016 -11.692 -2.706 1.00 97.69 214 ASN A C 1
ATOM 1640 O O . ASN A 1 214 ? 8.671 -12.846 -2.939 1.00 97.69 214 ASN A O 1
ATOM 1644 N N . ASN A 1 215 ? 10.134 -11.166 -3.210 1.00 97.50 215 ASN A N 1
ATOM 1645 C CA . ASN A 1 215 ? 11.013 -11.875 -4.144 1.00 97.50 215 ASN A CA 1
ATOM 1646 C C . ASN A 1 215 ? 11.785 -13.032 -3.490 1.00 97.50 215 ASN A C 1
ATOM 1648 O O . ASN A 1 215 ? 12.158 -13.965 -4.189 1.00 97.50 215 ASN A O 1
ATOM 1652 N N . ASN A 1 216 ? 12.003 -13.007 -2.170 1.00 96.44 216 ASN A N 1
ATOM 1653 C CA . ASN A 1 216 ? 12.756 -14.062 -1.482 1.00 96.44 216 ASN A CA 1
ATOM 1654 C C . ASN A 1 216 ? 11.903 -15.310 -1.245 1.00 96.44 216 ASN A C 1
ATOM 1656 O O . ASN A 1 216 ? 12.396 -16.428 -1.333 1.00 96.44 216 ASN A O 1
ATOM 1660 N N . THR A 1 217 ? 10.629 -15.116 -0.900 1.00 97.38 217 THR A N 1
ATOM 1661 C CA . THR A 1 217 ? 9.688 -16.220 -0.660 1.00 97.38 217 THR A CA 1
ATOM 1662 C C . THR A 1 217 ? 8.830 -16.538 -1.875 1.00 97.38 217 THR A C 1
ATOM 1664 O O . THR A 1 217 ? 8.113 -17.534 -1.858 1.00 97.38 217 THR A O 1
ATOM 1667 N N . GLU A 1 218 ? 8.882 -15.686 -2.899 1.00 97.81 218 GLU A N 1
ATOM 1668 C CA . GLU A 1 218 ? 8.015 -15.714 -4.074 1.00 97.81 218 GLU A CA 1
ATOM 1669 C C . GLU A 1 218 ? 6.527 -15.766 -3.705 1.00 97.81 218 GLU A C 1
ATOM 1671 O O . GLU A 1 218 ? 5.749 -16.571 -4.227 1.00 97.81 218 GLU A O 1
ATOM 1676 N N . ARG A 1 219 ? 6.143 -14.907 -2.755 1.00 98.12 219 ARG A N 1
ATOM 1677 C CA . ARG A 1 219 ? 4.775 -14.811 -2.242 1.00 98.12 219 ARG A CA 1
ATOM 1678 C C . ARG A 1 219 ? 4.206 -13.421 -2.431 1.00 98.12 219 ARG A C 1
ATOM 1680 O O . ARG A 1 219 ? 4.884 -12.416 -2.215 1.00 98.12 219 ARG A O 1
ATOM 1687 N N . LEU A 1 220 ? 2.920 -13.380 -2.747 1.00 98.56 220 LEU A N 1
ATOM 1688 C CA . LEU A 1 220 ? 2.122 -12.170 -2.678 1.00 98.56 220 LEU A CA 1
ATOM 1689 C C . LEU A 1 220 ? 1.670 -11.957 -1.235 1.00 98.56 220 LEU A C 1
ATOM 1691 O O . LEU A 1 220 ? 1.147 -12.876 -0.611 1.00 98.56 220 LEU A O 1
ATOM 1695 N N . HIS A 1 221 ? 1.842 -10.748 -0.716 1.00 98.06 221 HIS A N 1
ATOM 1696 C CA . HIS A 1 221 ? 1.313 -10.327 0.575 1.00 98.06 221 HIS A CA 1
ATOM 1697 C C . HIS A 1 221 ? 0.197 -9.306 0.345 1.00 98.06 221 HIS A C 1
ATOM 1699 O O . HIS A 1 221 ? 0.432 -8.279 -0.295 1.00 98.06 221 HIS A O 1
ATOM 1705 N N . VAL A 1 222 ? -0.985 -9.560 0.905 1.00 98.31 222 VAL A N 1
ATOM 1706 C CA . VAL A 1 222 ? -2.113 -8.619 0.923 1.00 98.31 222 VAL A CA 1
ATOM 1707 C C . VAL A 1 222 ? -2.528 -8.387 2.366 1.00 98.31 222 VAL A C 1
ATOM 1709 O O . VAL A 1 222 ? -2.785 -9.342 3.094 1.00 98.31 222 VAL A O 1
ATOM 1712 N N . ARG A 1 223 ? -2.576 -7.132 2.808 1.00 98.12 223 ARG A N 1
ATOM 1713 C CA . ARG A 1 223 ? -2.924 -6.777 4.187 1.00 98.12 223 ARG A CA 1
ATOM 1714 C C . ARG A 1 223 ? -4.004 -5.714 4.200 1.00 98.12 223 ARG A C 1
ATOM 1716 O O . ARG A 1 223 ? -3.854 -4.678 3.559 1.00 98.12 223 ARG A O 1
ATOM 1723 N N . PHE A 1 224 ? -5.045 -5.969 4.971 1.00 98.12 224 PHE A N 1
ATOM 1724 C CA . PHE A 1 224 ? -6.157 -5.070 5.211 1.00 98.12 224 PHE A CA 1
ATOM 1725 C C . PHE A 1 224 ? -6.076 -4.565 6.641 1.00 98.12 224 PHE A C 1
ATOM 1727 O O . PHE A 1 224 ? -6.062 -5.366 7.576 1.00 98.12 224 PHE A O 1
ATOM 1734 N N . ARG A 1 225 ? -6.043 -3.247 6.820 1.00 97.75 225 ARG A N 1
ATOM 1735 C CA . ARG A 1 225 ? -6.144 -2.605 8.131 1.00 97.75 225 ARG A CA 1
ATOM 1736 C C . ARG A 1 225 ? -7.353 -1.687 8.127 1.00 97.75 225 ARG A C 1
ATOM 1738 O O . ARG A 1 225 ? -7.425 -0.790 7.292 1.00 97.75 225 ARG A O 1
ATOM 1745 N N . THR A 1 226 ? -8.248 -1.872 9.086 1.00 98.31 226 THR A N 1
ATOM 1746 C CA . THR A 1 226 ? -9.365 -0.962 9.328 1.00 98.31 226 THR A CA 1
ATOM 1747 C C . THR A 1 226 ? -9.177 -0.263 10.654 1.00 98.31 226 THR A C 1
ATOM 1749 O O . THR A 1 226 ? -8.871 -0.886 11.672 1.00 98.31 226 THR A O 1
ATOM 1752 N N . ARG A 1 227 ? -9.411 1.044 10.635 1.00 97.88 227 ARG A N 1
ATOM 1753 C CA . ARG A 1 227 ? -9.526 1.877 11.817 1.00 97.88 227 ARG A CA 1
ATOM 1754 C C . ARG A 1 227 ? -10.911 2.504 11.828 1.00 97.88 227 ARG A C 1
ATOM 1756 O O . ARG A 1 227 ? -11.286 3.184 10.878 1.00 97.88 227 ARG A O 1
ATOM 1763 N N . ILE A 1 228 ? -11.663 2.275 12.897 1.00 97.88 228 ILE A N 1
ATOM 1764 C CA . ILE A 1 228 ? -12.949 2.938 13.120 1.00 97.88 228 ILE A CA 1
ATOM 1765 C C . ILE A 1 228 ? -12.742 3.956 14.227 1.00 97.88 228 ILE A C 1
ATOM 1767 O O . ILE A 1 228 ? -12.270 3.600 15.307 1.00 97.88 228 ILE A O 1
ATOM 1771 N N . THR A 1 229 ? -13.046 5.218 13.951 1.00 97.38 229 THR A N 1
ATOM 1772 C CA . THR A 1 229 ? -12.852 6.330 14.879 1.00 97.38 229 THR A CA 1
ATOM 1773 C C . THR A 1 229 ? -14.191 6.961 15.223 1.00 97.38 229 THR A C 1
ATOM 1775 O O . THR A 1 229 ? -15.108 7.023 14.406 1.00 97.38 229 THR A O 1
ATOM 1778 N N . ASP A 1 230 ? -14.300 7.426 16.457 1.00 96.31 230 ASP A N 1
ATOM 1779 C CA . ASP A 1 230 ? -15.425 8.202 16.957 1.00 96.31 230 ASP A CA 1
ATOM 1780 C C . ASP A 1 230 ? -14.881 9.197 17.993 1.00 96.31 230 ASP A C 1
ATOM 1782 O O . ASP A 1 230 ? -13.708 9.145 18.401 1.00 96.31 230 ASP A O 1
ATOM 1786 N N . GLY A 1 231 ? -15.692 10.156 18.411 1.00 94.94 231 GLY A N 1
ATOM 1787 C CA . GLY A 1 231 ? -15.211 11.148 19.345 1.00 94.94 231 GLY A CA 1
ATOM 1788 C C . GLY A 1 231 ? -16.216 12.189 19.776 1.00 94.94 231 GLY A C 1
ATOM 1789 O O . GLY A 1 231 ? -17.253 12.439 19.159 1.00 94.94 231 GLY A O 1
ATOM 1790 N N . ARG A 1 232 ? -15.836 12.861 20.860 1.00 94.31 232 ARG A N 1
ATOM 1791 C CA . ARG A 1 232 ? -16.423 14.132 21.255 1.00 94.31 232 ARG A CA 1
ATOM 1792 C C . ARG A 1 232 ? -15.540 15.244 20.709 1.00 94.31 232 ARG A C 1
ATOM 1794 O O . ARG A 1 232 ? -14.545 15.629 21.333 1.00 94.31 232 ARG A O 1
ATOM 1801 N N . TYR A 1 233 ? -15.908 15.731 19.533 1.00 91.50 233 TYR A N 1
ATOM 1802 C CA . TYR A 1 233 ? -15.204 16.802 18.849 1.00 91.50 233 TYR A CA 1
ATOM 1803 C C . TYR A 1 233 ? -15.823 18.162 19.144 1.00 91.50 233 TYR A C 1
ATOM 1805 O O . TYR A 1 233 ? -17.040 18.313 19.276 1.00 91.50 233 TYR A O 1
ATOM 1813 N N . GLN A 1 234 ? -14.946 19.152 19.201 1.00 88.31 234 GLN A N 1
ATOM 1814 C CA . GLN A 1 234 ? -15.262 20.556 19.030 1.00 88.31 234 GLN A CA 1
ATOM 1815 C C . GLN A 1 234 ? -14.656 21.010 17.702 1.00 88.31 234 GLN A C 1
ATOM 1817 O O . GLN A 1 234 ? -13.603 20.522 17.276 1.00 88.31 234 GLN A O 1
ATOM 1822 N N . TYR A 1 235 ? -15.342 21.936 17.047 1.00 84.19 235 TYR A N 1
ATOM 1823 C CA . TYR A 1 235 ? -14.903 22.525 15.794 1.00 84.19 235 TYR A CA 1
ATOM 1824 C C . TYR A 1 235 ? -14.556 23.981 16.048 1.00 84.19 235 TYR A C 1
ATOM 1826 O O . TYR A 1 235 ? -15.296 24.692 16.728 1.00 84.19 235 TYR A O 1
ATOM 1834 N N . ALA A 1 236 ? -13.439 24.426 15.482 1.00 75.06 236 ALA A N 1
ATOM 1835 C CA . ALA A 1 236 ? -13.056 25.830 15.436 1.00 75.06 236 ALA A CA 1
ATOM 1836 C C . ALA A 1 236 ? -13.978 26.607 14.469 1.00 75.06 236 ALA A C 1
ATOM 1838 O O . ALA A 1 236 ? -13.544 27.061 13.414 1.00 75.06 236 ALA A O 1
ATOM 1839 N N . GLY A 1 237 ? -15.277 26.678 14.775 1.00 55.81 237 GLY A N 1
ATOM 1840 C CA . GLY A 1 237 ? -16.299 27.257 13.905 1.00 55.81 237 GLY A CA 1
ATOM 1841 C C . GLY A 1 237 ? -16.050 28.741 13.636 1.00 55.81 237 GLY A C 1
ATOM 1842 O O . GLY A 1 237 ? -15.971 29.537 14.566 1.00 55.81 237 GLY A O 1
ATOM 1843 N N . GLY A 1 238 ? -15.924 29.115 12.361 1.00 48.69 238 GLY A N 1
ATOM 1844 C CA . GLY A 1 238 ? -15.912 30.515 11.918 1.00 48.69 238 GLY A CA 1
ATOM 1845 C C . GLY A 1 238 ? -14.622 31.301 12.170 1.00 48.69 238 GLY A C 1
ATOM 1846 O O . GLY A 1 238 ? -14.510 32.426 11.688 1.00 48.69 238 GLY A O 1
ATOM 1847 N N . VAL A 1 239 ? -13.622 30.737 12.855 1.00 47.19 239 VAL A N 1
ATOM 1848 C CA . VAL A 1 239 ? -12.289 31.346 12.866 1.00 47.19 239 VAL A CA 1
ATOM 1849 C C . VAL A 1 239 ? -11.687 31.093 11.491 1.00 47.19 239 VAL A C 1
ATOM 1851 O O . VAL A 1 239 ? -11.392 29.950 11.141 1.00 47.19 239 VAL A O 1
ATOM 1854 N N . ASN A 1 240 ? -11.525 32.156 10.702 1.00 43.56 240 ASN A N 1
ATOM 1855 C CA . ASN A 1 240 ? -10.685 32.126 9.515 1.00 43.56 240 ASN A CA 1
ATOM 1856 C C . ASN A 1 240 ? -9.269 31.840 10.024 1.00 43.56 240 ASN A C 1
ATOM 1858 O O . ASN A 1 24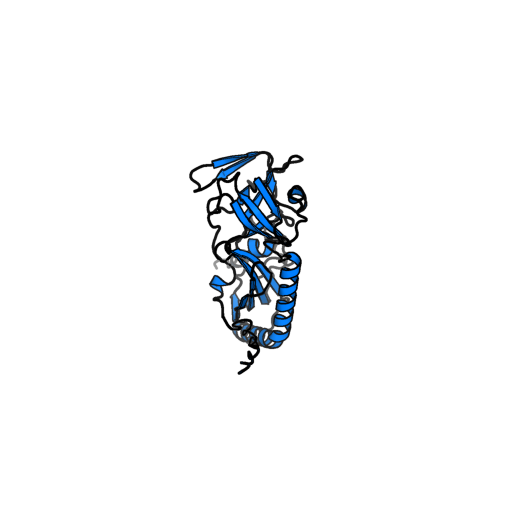0 ? -8.566 32.737 10.487 1.00 43.56 240 ASN A O 1
ATOM 1862 N N . ILE A 1 241 ? -8.891 30.564 10.072 1.00 49.00 241 ILE A N 1
ATOM 1863 C CA . ILE A 1 241 ? -7.525 30.185 10.393 1.00 49.00 241 ILE A CA 1
ATOM 1864 C C . ILE A 1 241 ? -6.737 30.598 9.161 1.00 49.00 241 ILE A C 1
ATOM 1866 O O . ILE A 1 241 ? -6.669 29.854 8.182 1.00 49.00 241 ILE A O 1
ATOM 1870 N N . GLU A 1 242 ? -6.184 31.810 9.196 1.00 42.59 242 GLU A N 1
ATOM 1871 C CA . GLU A 1 242 ? -5.023 32.150 8.393 1.00 42.59 242 GLU A CA 1
ATOM 1872 C C . GLU A 1 242 ? -3.938 31.155 8.804 1.00 42.59 242 GLU A C 1
ATOM 1874 O O . GLU A 1 242 ? -3.168 31.360 9.744 1.00 42.59 242 GLU A O 1
ATOM 1879 N N . LEU A 1 243 ? -3.934 30.000 8.133 1.00 44.78 243 LEU A N 1
ATOM 1880 C CA . LEU A 1 243 ? -2.734 29.209 7.967 1.00 44.78 243 LEU A CA 1
ATOM 1881 C C . LEU A 1 243 ? -1.732 30.237 7.450 1.00 44.78 243 LEU A C 1
ATOM 1883 O O . LEU A 1 243 ? -1.951 30.779 6.366 1.00 44.78 243 LEU A O 1
ATOM 1887 N N . GLY A 1 244 ? -0.762 30.617 8.291 1.00 41.97 244 GLY A N 1
ATOM 1888 C CA . GLY A 1 244 ? 0.208 31.671 7.988 1.00 41.97 244 GLY A CA 1
ATOM 1889 C C . GLY A 1 244 ? 0.797 31.503 6.583 1.00 41.97 244 GLY A C 1
ATOM 1890 O O . GLY A 1 244 ? 0.646 30.425 6.005 1.00 41.97 244 GLY A O 1
ATOM 1891 N N . PRO A 1 245 ? 1.445 32.544 6.024 1.00 37.22 245 PRO A N 1
ATOM 1892 C CA . PRO A 1 245 ? 1.832 32.590 4.615 1.00 37.22 245 PRO A CA 1
ATOM 1893 C C . PRO A 1 245 ? 2.351 31.228 4.180 1.00 37.22 245 PRO A C 1
ATOM 1895 O O . PRO A 1 245 ? 3.302 30.716 4.778 1.00 37.22 245 PRO A O 1
ATOM 1898 N N . ALA A 1 246 ? 1.646 30.617 3.218 1.00 42.53 246 ALA A N 1
ATOM 1899 C CA . ALA A 1 246 ? 2.027 29.316 2.694 1.00 42.53 246 ALA A CA 1
ATOM 1900 C C . ALA A 1 246 ? 3.536 29.383 2.421 1.00 42.53 246 ALA A C 1
ATOM 1902 O O . ALA A 1 246 ? 3.962 30.360 1.790 1.00 42.53 246 ALA A O 1
ATOM 1903 N N . PRO A 1 247 ? 4.354 28.454 2.957 1.00 39.34 247 PRO A N 1
ATOM 1904 C CA . PRO A 1 247 ? 5.792 28.507 2.743 1.00 39.34 247 PRO A CA 1
ATOM 1905 C C . PRO A 1 247 ? 6.019 28.676 1.247 1.00 39.34 247 PRO A C 1
ATOM 1907 O O . PRO A 1 247 ? 5.407 27.949 0.462 1.00 39.34 247 PRO A O 1
ATOM 1910 N N . ALA A 1 248 ? 6.790 29.704 0.872 1.00 40.88 248 ALA A N 1
ATOM 1911 C CA . ALA A 1 248 ? 6.947 30.124 -0.513 1.00 40.88 248 ALA A CA 1
ATOM 1912 C C . ALA A 1 248 ? 7.155 28.886 -1.391 1.00 40.88 248 ALA A C 1
ATOM 1914 O O . ALA A 1 248 ? 8.114 28.133 -1.198 1.00 40.88 248 ALA A O 1
ATOM 1915 N N . ASN A 1 249 ? 6.191 28.648 -2.284 1.00 41.81 249 ASN A N 1
ATOM 1916 C CA . ASN A 1 249 ? 6.133 27.480 -3.147 1.00 41.81 249 ASN A CA 1
ATOM 1917 C C . ASN A 1 249 ? 7.410 27.413 -3.998 1.00 41.81 249 ASN A C 1
ATOM 1919 O O . ASN A 1 249 ? 7.482 27.960 -5.090 1.00 41.81 249 ASN A O 1
ATOM 1923 N N . THR A 1 250 ? 8.398 26.666 -3.516 1.00 41.72 250 THR A N 1
ATOM 1924 C CA . THR A 1 250 ? 9.377 25.959 -4.356 1.00 41.72 250 THR A CA 1
ATOM 1925 C C . THR A 1 250 ? 8.794 24.630 -4.853 1.00 41.72 250 THR A C 1
ATOM 1927 O O . THR A 1 250 ? 9.508 23.768 -5.365 1.00 41.72 250 THR A O 1
ATOM 1930 N N . ALA A 1 251 ? 7.480 24.447 -4.688 1.00 40.38 251 ALA A N 1
ATOM 1931 C CA . ALA A 1 251 ? 6.768 23.245 -5.048 1.00 40.38 251 ALA A CA 1
ATOM 1932 C C . ALA A 1 251 ? 6.802 23.031 -6.567 1.00 40.38 251 ALA A C 1
ATOM 1934 O O . ALA A 1 251 ? 6.317 23.840 -7.359 1.00 40.38 251 ALA A O 1
ATOM 1935 N N . LYS A 1 252 ? 7.417 21.907 -6.939 1.00 43.25 252 LYS A N 1
ATOM 1936 C CA . LYS A 1 252 ? 7.416 21.319 -8.278 1.00 43.25 252 LYS A CA 1
ATOM 1937 C C . LYS A 1 252 ? 5.977 21.193 -8.822 1.00 43.25 252 LYS A C 1
ATOM 1939 O O . LYS A 1 252 ? 5.043 21.071 -8.028 1.00 43.25 252 LYS A O 1
ATOM 1944 N N . PRO A 1 253 ? 5.789 21.153 -10.154 1.00 33.16 253 PRO A N 1
ATOM 1945 C CA . PRO A 1 253 ? 4.483 20.898 -10.763 1.00 33.16 253 PRO A CA 1
ATOM 1946 C C . PRO A 1 253 ? 3.814 19.658 -10.142 1.00 33.16 253 PRO A C 1
ATOM 1948 O O . PRO A 1 253 ? 4.409 18.581 -10.153 1.00 33.16 253 PRO A O 1
ATOM 1951 N N . GLY A 1 254 ? 2.603 19.812 -9.586 1.00 44.25 254 GLY A N 1
ATOM 1952 C CA . GLY A 1 254 ? 1.797 18.701 -9.050 1.00 44.25 254 GLY A CA 1
ATOM 1953 C C . GLY A 1 254 ? 1.314 18.819 -7.597 1.00 44.25 254 GLY A C 1
ATOM 1954 O O . GLY A 1 254 ? 0.577 17.948 -7.144 1.00 44.25 254 GLY A O 1
ATOM 1955 N N . THR A 1 255 ? 1.664 19.867 -6.848 1.00 40.09 255 THR A N 1
ATOM 1956 C CA . THR A 1 255 ? 1.115 20.059 -5.493 1.00 40.09 255 THR A CA 1
ATOM 1957 C C . THR A 1 255 ? -0.272 20.691 -5.546 1.00 40.09 255 THR A C 1
ATOM 1959 O O . THR A 1 255 ? -0.410 21.898 -5.756 1.00 40.09 255 THR A O 1
ATOM 1962 N N . ALA A 1 256 ? -1.304 19.871 -5.351 1.00 38.78 256 ALA A N 1
ATOM 1963 C CA . ALA A 1 256 ? -2.662 20.343 -5.115 1.00 38.78 256 ALA A CA 1
ATOM 1964 C C . ALA A 1 256 ? -2.708 21.267 -3.876 1.00 38.78 256 ALA A C 1
ATOM 1966 O O . ALA A 1 256 ? -1.979 21.021 -2.908 1.00 38.78 256 ALA A O 1
ATOM 1967 N N . PRO A 1 257 ? -3.545 22.324 -3.875 1.00 43.75 257 PRO A N 1
ATOM 1968 C CA . PRO A 1 257 ? -3.753 23.143 -2.686 1.00 43.75 257 PRO A CA 1
ATOM 1969 C C . PRO A 1 257 ? -4.253 22.264 -1.527 1.00 43.75 257 PRO A C 1
ATOM 1971 O O . PRO A 1 257 ? -5.009 21.317 -1.767 1.00 43.75 257 PRO A O 1
ATOM 1974 N N . PRO A 1 258 ? -3.852 22.549 -0.273 1.00 48.22 258 PRO A N 1
ATOM 1975 C CA . PRO A 1 258 ? -4.269 21.740 0.860 1.00 48.22 258 PRO A CA 1
ATOM 1976 C C . PRO A 1 258 ? -5.803 21.736 0.952 1.00 48.22 258 PRO A C 1
ATOM 1978 O O . PRO A 1 258 ? -6.425 22.797 0.817 1.00 48.22 258 PRO A O 1
ATOM 1981 N N . PRO A 1 259 ? -6.432 20.568 1.164 1.00 40.88 259 PRO A N 1
ATOM 1982 C CA . PRO A 1 259 ? -7.879 20.473 1.260 1.00 40.88 259 PRO A CA 1
ATOM 1983 C C . PRO A 1 259 ? -8.380 21.375 2.392 1.00 40.88 259 PRO A C 1
ATOM 1985 O O . PRO A 1 259 ? -7.967 21.245 3.546 1.00 40.88 259 PRO A O 1
ATOM 1988 N N . ARG A 1 260 ? -9.284 22.304 2.062 1.00 46.09 260 ARG A N 1
ATOM 1989 C CA . ARG A 1 260 ? -10.033 23.059 3.069 1.00 46.09 260 ARG A CA 1
ATOM 1990 C C . ARG A 1 260 ? -10.988 22.077 3.738 1.00 46.09 260 ARG A C 1
ATOM 1992 O O . ARG A 1 260 ? -11.908 21.584 3.091 1.00 46.09 260 ARG A O 1
ATOM 1999 N N . LEU A 1 261 ? -10.753 21.760 5.010 1.00 49.50 261 LEU A N 1
ATOM 2000 C CA . LEU A 1 261 ? -11.675 20.923 5.774 1.00 49.50 261 LEU A CA 1
ATOM 2001 C C . LEU A 1 261 ? -13.015 21.669 5.885 1.00 49.50 261 LEU A C 1
ATOM 2003 O O . LEU A 1 261 ? -13.019 22.778 6.425 1.00 49.50 261 LEU A O 1
ATOM 2007 N N . PRO A 1 262 ? -14.139 21.100 5.411 1.00 48.09 262 PRO A N 1
ATOM 2008 C CA . PRO A 1 262 ? -15.428 21.796 5.359 1.00 48.09 262 PRO A CA 1
ATOM 2009 C C . PRO A 1 262 ? -15.915 22.290 6.733 1.00 48.09 262 PRO A C 1
ATOM 2011 O O . PRO A 1 262 ? -16.661 23.260 6.798 1.00 48.09 262 PRO A O 1
ATOM 2014 N N . ASN A 1 263 ? -15.424 21.688 7.825 1.00 55.72 263 ASN A N 1
ATOM 2015 C CA . ASN A 1 263 ? -15.796 22.017 9.206 1.00 55.72 263 ASN A CA 1
ATOM 2016 C C . ASN A 1 263 ? -14.640 22.630 10.032 1.00 55.72 263 ASN A C 1
ATOM 2018 O O . ASN A 1 263 ? -14.730 22.708 11.257 1.00 55.72 263 ASN A O 1
ATOM 2022 N N . GLY A 1 264 ? -13.538 23.044 9.393 1.00 67.81 264 GLY A N 1
ATOM 2023 C CA . GLY A 1 264 ? -12.348 23.560 10.082 1.00 67.81 264 GLY A CA 1
ATOM 2024 C C . GLY A 1 264 ? -11.528 22.485 10.812 1.00 67.81 264 GLY A C 1
ATOM 2025 O O . GLY A 1 264 ? -11.703 21.283 10.604 1.00 67.81 264 GLY A O 1
ATOM 2026 N N . LEU A 1 265 ? -10.583 22.915 11.657 1.00 79.56 265 LEU A N 1
ATOM 2027 C CA . LEU A 1 265 ? -9.767 22.010 12.476 1.00 79.56 265 LEU A CA 1
ATOM 2028 C C . LEU A 1 265 ? -10.602 21.437 13.632 1.00 79.56 265 LEU A C 1
ATOM 2030 O O . LEU A 1 265 ? -11.120 22.188 14.463 1.00 79.56 265 LEU A O 1
ATOM 2034 N N . ARG A 1 266 ? -10.693 20.102 13.700 1.00 87.25 266 ARG A N 1
ATOM 2035 C CA . ARG A 1 266 ? -11.310 19.383 14.824 1.00 87.25 266 ARG A CA 1
ATOM 2036 C C . ARG A 1 266 ? -10.326 19.197 15.975 1.00 87.25 266 ARG A C 1
ATOM 2038 O O . ARG A 1 266 ? -9.165 18.854 15.755 1.00 87.25 266 ARG A O 1
ATOM 2045 N N . TYR A 1 267 ? -10.814 19.349 17.198 1.00 91.81 267 TYR A N 1
ATOM 2046 C CA . TYR A 1 267 ? -10.080 19.036 18.424 1.00 91.81 267 TYR A CA 1
ATOM 2047 C C . TYR A 1 267 ? -11.012 18.391 19.457 1.00 91.81 267 TYR A C 1
ATOM 2049 O O . TYR A 1 267 ? -12.222 18.328 19.250 1.00 91.81 267 TYR A O 1
ATOM 2057 N N . GLY A 1 268 ? -10.469 17.869 20.558 1.00 94.19 268 GLY A N 1
ATOM 2058 C CA . GLY A 1 268 ? -11.251 17.176 21.586 1.00 94.19 268 GLY A CA 1
ATOM 2059 C C . GLY A 1 268 ? -10.834 15.723 21.787 1.00 94.19 268 GLY A C 1
ATOM 2060 O O . GLY A 1 268 ? -9.665 15.377 21.641 1.00 94.19 268 GLY A O 1
ATOM 2061 N N . LYS A 1 269 ? -11.778 14.869 22.173 1.00 96.31 269 LYS A N 1
ATOM 2062 C CA . LYS A 1 269 ? -11.497 13.479 22.546 1.00 96.31 269 LYS A CA 1
ATOM 2063 C C . LYS A 1 269 ? -11.808 12.550 21.380 1.00 96.31 269 LYS A C 1
ATOM 2065 O O . LYS A 1 269 ? -12.955 12.490 20.950 1.00 96.31 269 LYS A O 1
ATOM 2070 N N . GLN A 1 270 ? -10.811 11.808 20.912 1.00 96.69 270 GLN A N 1
ATOM 2071 C CA . GLN A 1 270 ? -10.962 10.767 19.901 1.00 96.69 270 GLN A CA 1
ATOM 2072 C C . GLN A 1 270 ? -10.727 9.399 20.534 1.00 96.69 270 GLN A C 1
ATOM 2074 O O . GLN A 1 270 ? -9.806 9.223 21.329 1.00 96.69 270 GLN A O 1
ATOM 2079 N N . PHE A 1 271 ? -11.522 8.418 20.145 1.00 97.56 271 PHE A N 1
ATOM 2080 C CA . PHE A 1 271 ? -11.317 7.018 20.480 1.00 97.56 271 PHE A CA 1
ATOM 2081 C C . PHE A 1 271 ? -11.699 6.148 19.286 1.00 97.56 271 PHE A C 1
ATOM 2083 O O . PHE A 1 271 ? -12.141 6.649 18.250 1.00 97.56 271 PHE A O 1
ATOM 2090 N N . GLY A 1 272 ? -11.456 4.851 19.382 1.00 98.00 272 GLY A N 1
ATOM 2091 C CA . GLY A 1 272 ? -11.797 3.950 18.301 1.00 98.00 272 GLY A CA 1
ATOM 2092 C C . GLY A 1 272 ? -11.239 2.556 18.486 1.00 98.00 272 GLY A C 1
ATOM 2093 O O . GLY A 1 272 ? -10.688 2.229 19.538 1.00 98.00 272 GLY A O 1
ATOM 2094 N N . VAL A 1 273 ? -11.354 1.764 17.427 1.00 98.31 273 VAL A N 1
ATOM 2095 C CA . VAL A 1 273 ? -10.755 0.434 17.325 1.00 98.31 273 VAL A CA 1
ATOM 2096 C C . VAL A 1 273 ? -9.926 0.304 16.057 1.00 98.31 273 VAL A C 1
ATOM 2098 O O . VAL A 1 273 ? -10.215 0.937 15.039 1.00 98.31 273 VAL A O 1
ATOM 2101 N N . GLU A 1 274 ? -8.894 -0.527 16.120 1.00 97.81 274 GLU A N 1
ATOM 2102 C CA . GLU A 1 274 ? -8.076 -0.918 14.977 1.00 97.81 274 GLU A CA 1
ATOM 2103 C C . GLU A 1 274 ? -7.982 -2.442 14.903 1.00 97.81 274 GLU A C 1
ATOM 2105 O O . GLU A 1 274 ? -7.786 -3.101 15.923 1.00 97.81 274 GLU A O 1
ATOM 2110 N N . PHE A 1 275 ? -8.133 -2.991 13.698 1.00 98.12 275 PHE A N 1
ATOM 2111 C CA . PHE A 1 275 ? -8.091 -4.428 13.428 1.00 98.12 275 PHE A CA 1
ATOM 2112 C C . PHE A 1 275 ? -7.778 -4.698 11.949 1.00 98.12 275 PHE A C 1
ATOM 2114 O O . PHE A 1 275 ? -7.757 -3.782 11.123 1.00 98.12 275 PHE A O 1
ATOM 2121 N N . GLY A 1 276 ? -7.542 -5.954 11.574 1.00 97.81 276 GLY A N 1
ATOM 2122 C CA . GLY A 1 276 ? -7.137 -6.272 10.205 1.00 97.81 276 GLY A CA 1
ATOM 2123 C C . GLY A 1 276 ? -6.921 -7.751 9.916 1.00 97.81 276 GLY A C 1
ATOM 2124 O O . GLY A 1 276 ? -6.933 -8.578 10.822 1.00 97.81 276 GLY A O 1
ATOM 2125 N N . MET A 1 277 ? -6.690 -8.060 8.642 1.00 98.00 277 MET A N 1
ATOM 2126 C CA . MET A 1 277 ? -6.341 -9.396 8.150 1.00 98.00 277 MET A CA 1
ATOM 2127 C C . MET A 1 277 ? -5.173 -9.315 7.170 1.00 98.00 277 MET A C 1
ATOM 2129 O O . MET A 1 277 ? -5.090 -8.395 6.357 1.00 98.00 277 MET A O 1
ATOM 2133 N N . ALA A 1 278 ? -4.266 -10.279 7.239 1.00 97.62 278 ALA A N 1
ATOM 2134 C CA . ALA A 1 278 ? -3.149 -10.441 6.326 1.00 97.62 278 ALA A CA 1
ATOM 2135 C C . ALA A 1 278 ? -3.217 -11.817 5.663 1.00 97.62 278 ALA A C 1
ATOM 2137 O O . ALA A 1 278 ? -3.378 -12.837 6.330 1.00 97.62 278 ALA A O 1
ATOM 2138 N N . TYR A 1 279 ? -3.041 -11.821 4.349 1.00 97.62 279 TYR A N 1
ATOM 2139 C CA . TYR A 1 279 ? -3.037 -12.998 3.498 1.00 97.62 279 TYR A CA 1
ATOM 2140 C C . TYR A 1 279 ? -1.682 -13.097 2.798 1.00 97.62 279 TYR A C 1
ATOM 2142 O O . TYR A 1 279 ? -1.194 -12.116 2.228 1.00 97.62 279 TYR A O 1
ATOM 2150 N N . GLU A 1 280 ? -1.078 -14.283 2.815 1.00 97.69 280 GLU A N 1
ATOM 2151 C CA . GLU A 1 280 ? 0.029 -14.623 1.921 1.00 97.69 280 GLU A CA 1
ATOM 2152 C C . GLU A 1 280 ? -0.447 -15.651 0.900 1.00 97.69 280 GLU A C 1
ATOM 2154 O O . GLU A 1 280 ? -1.046 -16.661 1.276 1.00 97.69 280 GLU A O 1
ATOM 2159 N N . ALA A 1 281 ? -0.139 -15.429 -0.375 1.00 98.12 281 ALA A N 1
ATOM 2160 C CA . ALA A 1 281 ? -0.456 -16.357 -1.452 1.00 98.12 281 ALA A CA 1
ATOM 2161 C C . ALA A 1 281 ? 0.779 -16.766 -2.254 1.00 98.12 281 ALA A C 1
ATOM 2163 O O . ALA A 1 281 ? 1.714 -15.983 -2.441 1.00 98.12 281 ALA A O 1
ATOM 2164 N N . ALA A 1 282 ? 0.769 -18.009 -2.729 1.00 98.25 282 ALA A N 1
ATOM 2165 C CA . ALA A 1 282 ? 1.753 -18.527 -3.669 1.00 98.25 282 ALA A CA 1
ATOM 2166 C C . ALA A 1 282 ? 1.519 -17.985 -5.096 1.00 98.25 282 ALA A C 1
ATOM 2168 O O . ALA A 1 282 ? 0.507 -17.339 -5.379 1.00 98.25 282 ALA A O 1
ATOM 2169 N N . LYS A 1 283 ? 2.446 -18.282 -6.020 1.00 97.75 283 LYS A N 1
ATOM 2170 C CA . LYS A 1 283 ? 2.378 -17.897 -7.448 1.00 97.75 283 LYS A CA 1
ATOM 2171 C C . LYS A 1 283 ? 1.102 -18.349 -8.166 1.00 97.75 283 LYS A C 1
ATOM 2173 O O . LYS A 1 283 ? 0.694 -17.718 -9.137 1.00 97.75 283 LYS A O 1
ATOM 2178 N N . ASP A 1 284 ? 0.499 -19.449 -7.718 1.00 97.81 284 ASP A N 1
ATOM 2179 C CA . ASP A 1 284 ? -0.738 -20.004 -8.276 1.00 97.81 284 ASP A CA 1
ATOM 2180 C C . ASP A 1 284 ? -2.008 -19.370 -7.679 1.00 97.81 284 ASP A C 1
ATOM 2182 O O . ASP A 1 284 ? -3.114 -19.714 -8.088 1.00 97.81 284 ASP A O 1
ATOM 2186 N N . GLY A 1 285 ? -1.865 -18.437 -6.732 1.00 97.38 285 GLY A N 1
ATOM 2187 C CA . GLY A 1 285 ? -2.980 -17.763 -6.074 1.00 97.38 285 GLY A CA 1
ATOM 2188 C C . GLY A 1 285 ? -3.529 -18.479 -4.847 1.00 97.38 285 GLY A C 1
ATOM 2189 O O . GLY A 1 285 ? -4.455 -17.966 -4.222 1.00 97.38 285 GLY A O 1
ATOM 2190 N N . LYS A 1 286 ? -2.984 -19.638 -4.460 1.00 97.94 286 LYS A N 1
ATOM 2191 C CA . LYS A 1 286 ? -3.425 -20.311 -3.234 1.00 97.94 286 LYS A CA 1
ATOM 2192 C C . LYS A 1 286 ? -2.943 -19.547 -2.013 1.00 97.94 286 LYS A C 1
ATOM 2194 O O . LYS A 1 286 ? -1.752 -19.263 -1.880 1.00 97.94 286 LYS A O 1
ATOM 2199 N N . ILE A 1 287 ? -3.871 -19.255 -1.105 1.00 97.88 287 ILE A N 1
ATOM 2200 C CA . ILE A 1 287 ? -3.556 -18.667 0.196 1.00 97.88 287 ILE A CA 1
ATOM 2201 C C . ILE A 1 287 ? -2.824 -19.725 1.023 1.00 97.88 287 ILE A C 1
ATOM 2203 O O . ILE A 1 287 ? -3.357 -20.796 1.299 1.00 97.88 287 ILE A O 1
ATOM 2207 N N . VAL A 1 288 ? -1.583 -19.423 1.388 1.00 97.38 288 VAL A N 1
ATOM 2208 C CA . VAL A 1 288 ? -0.690 -20.306 2.153 1.00 97.38 288 VAL A CA 1
ATOM 2209 C C . VAL A 1 288 ? -0.581 -19.893 3.616 1.00 97.38 288 VAL A C 1
ATOM 2211 O O . VAL A 1 288 ? -0.107 -20.676 4.438 1.00 97.38 288 VAL A O 1
ATOM 2214 N N . ARG A 1 289 ? -0.994 -18.667 3.951 1.00 96.31 289 ARG A N 1
ATOM 2215 C CA . ARG A 1 289 ? -1.016 -18.158 5.322 1.00 96.31 289 ARG A CA 1
ATOM 2216 C C . ARG A 1 289 ? -2.092 -17.097 5.479 1.00 96.31 289 ARG A C 1
ATOM 2218 O O . ARG A 1 289 ? -2.229 -16.221 4.626 1.00 96.31 289 ARG A O 1
ATOM 2225 N N . GLU A 1 290 ? -2.785 -17.161 6.607 1.00 96.69 290 GLU A N 1
ATOM 2226 C CA . GLU A 1 290 ? -3.731 -16.150 7.066 1.00 96.69 290 GLU A CA 1
ATOM 2227 C C . GLU A 1 290 ? -3.325 -15.710 8.475 1.00 96.69 290 GLU A C 1
ATOM 2229 O O . GLU A 1 290 ? -2.881 -16.520 9.293 1.00 96.69 290 GLU A O 1
ATOM 2234 N N . ALA A 1 291 ? -3.429 -14.417 8.751 1.00 95.81 291 ALA A N 1
ATOM 2235 C CA . ALA A 1 291 ? -3.078 -13.843 10.039 1.00 95.81 291 ALA A CA 1
ATOM 2236 C C . ALA A 1 291 ? -3.997 -12.669 10.371 1.00 95.81 291 ALA A C 1
ATOM 2238 O O . ALA A 1 291 ? -4.313 -11.856 9.504 1.00 95.81 291 ALA A O 1
ATOM 2239 N N . SER A 1 292 ? -4.396 -12.556 11.633 1.00 95.81 292 SER A N 1
ATOM 2240 C CA . SER A 1 292 ? -5.261 -11.476 12.109 1.00 95.81 292 SER A CA 1
ATOM 2241 C C . SER A 1 292 ? -4.452 -10.396 12.826 1.00 95.81 292 SER A C 1
ATOM 2243 O O . SER A 1 292 ? -3.527 -10.699 13.584 1.00 95.81 292 SER A O 1
ATOM 2245 N N . LEU A 1 293 ? -4.846 -9.138 12.638 1.00 96.75 293 LEU A N 1
ATOM 2246 C CA . LEU A 1 293 ? -4.541 -8.039 13.550 1.00 96.75 293 LEU A CA 1
ATOM 2247 C C . LEU A 1 293 ? -5.715 -7.929 14.536 1.00 96.75 293 LEU A C 1
ATOM 2249 O O . LEU A 1 293 ? -6.806 -7.530 14.111 1.00 96.75 293 LEU A O 1
ATOM 2253 N N . PRO A 1 294 ? -5.522 -8.296 15.817 1.00 95.94 294 PRO A N 1
ATOM 2254 C CA . PRO A 1 294 ? -6.587 -8.296 16.808 1.00 95.94 294 PRO A CA 1
ATOM 2255 C C . PRO A 1 294 ? -7.233 -6.923 16.961 1.00 95.94 294 PRO A C 1
ATOM 2257 O O . PRO A 1 294 ? -6.567 -5.893 16.811 1.00 95.94 294 PRO A O 1
ATOM 2260 N N . ILE A 1 295 ? -8.520 -6.934 17.312 1.00 97.00 295 ILE A N 1
ATOM 2261 C CA . ILE A 1 295 ? -9.267 -5.727 17.657 1.00 97.00 295 ILE A CA 1
ATOM 2262 C C . ILE A 1 295 ? -8.662 -5.136 18.924 1.00 97.00 295 ILE A C 1
ATOM 2264 O O . ILE A 1 295 ? -8.757 -5.722 20.001 1.00 97.00 295 ILE A O 1
ATOM 2268 N N . GLU A 1 296 ? -8.078 -3.951 18.797 1.00 97.50 296 GLU A N 1
ATOM 2269 C CA . GLU A 1 296 ? -7.632 -3.171 19.943 1.00 97.50 296 GLU A CA 1
ATOM 2270 C C . GLU A 1 296 ? -8.235 -1.781 19.932 1.00 97.50 296 GLU A C 1
ATOM 2272 O O . GLU A 1 296 ? -8.375 -1.129 18.896 1.00 97.50 296 GLU A O 1
ATOM 2277 N N . THR A 1 297 ? -8.574 -1.326 21.130 1.00 97.88 297 THR A N 1
ATOM 2278 C CA . THR A 1 297 ? -9.071 0.017 21.374 1.00 97.88 297 THR A CA 1
ATOM 2279 C C . THR A 1 297 ? -7.920 1.008 21.416 1.00 97.88 297 THR A C 1
ATOM 2281 O O . THR A 1 297 ? -6.874 0.723 21.996 1.00 97.88 297 THR A O 1
ATOM 2284 N N . PHE A 1 298 ? -8.135 2.214 20.906 1.00 97.50 298 PHE A N 1
ATOM 2285 C CA . PHE A 1 298 ? -7.223 3.333 21.109 1.00 97.50 298 PHE A CA 1
ATOM 2286 C C . PHE A 1 298 ? -7.997 4.575 21.549 1.00 97.50 298 PHE A C 1
ATOM 2288 O O . PHE A 1 298 ? -9.187 4.728 21.272 1.00 97.50 298 PHE A O 1
ATOM 2295 N N . SER A 1 299 ? -7.294 5.505 22.186 1.00 96.88 299 SER A N 1
ATOM 2296 C CA . SER A 1 299 ? -7.800 6.840 22.485 1.00 96.88 299 SER A CA 1
ATOM 2297 C C . SER A 1 299 ? -6.704 7.883 22.296 1.00 96.88 299 SER A C 1
ATOM 2299 O O . SER A 1 299 ? -5.509 7.590 22.354 1.00 96.88 299 SER A O 1
ATOM 2301 N N . ARG A 1 300 ? -7.108 9.111 21.976 1.00 96.88 300 ARG A N 1
ATOM 2302 C CA . ARG A 1 300 ? -6.212 10.244 21.766 1.00 96.88 300 ARG A CA 1
ATOM 2303 C C . ARG A 1 300 ? -6.933 11.544 22.096 1.00 96.88 300 ARG A C 1
ATOM 2305 O O . ARG A 1 300 ? -8.042 11.787 21.626 1.00 96.88 300 ARG A O 1
ATOM 2312 N N . GLN A 1 301 ? -6.261 12.421 22.833 1.00 96.31 301 GLN A N 1
ATOM 2313 C CA . GLN A 1 301 ? -6.654 13.823 22.907 1.00 96.31 301 GLN A CA 1
ATOM 2314 C C . GLN A 1 301 ? -6.130 14.548 21.663 1.00 96.31 301 GLN A C 1
ATOM 2316 O O . GLN A 1 301 ? -4.925 14.584 21.406 1.00 96.31 301 GLN A O 1
ATOM 2321 N N . LEU A 1 302 ? -7.036 15.119 20.880 1.00 93.69 302 LEU A N 1
ATOM 2322 C CA . LEU A 1 302 ? -6.713 16.054 19.815 1.00 93.69 302 LEU A CA 1
ATOM 2323 C C . LEU A 1 302 ? -6.537 17.445 20.446 1.00 93.69 302 LEU A C 1
ATOM 2325 O O . LEU A 1 302 ? -7.490 17.950 21.056 1.00 93.69 302 LEU A O 1
ATOM 2329 N N . PRO A 1 303 ? -5.339 18.049 20.360 1.00 92.31 303 PRO A N 1
ATOM 2330 C CA . PRO A 1 303 ? -5.082 19.349 20.964 1.00 92.31 303 PRO A CA 1
ATOM 2331 C C . PRO A 1 303 ? -5.915 20.434 20.281 1.00 92.31 303 PRO A C 1
ATOM 2333 O O . PRO A 1 303 ? -6.141 20.385 19.070 1.00 92.31 303 PRO A O 1
ATOM 2336 N N . ALA A 1 304 ? -6.360 21.420 21.061 1.00 88.94 304 ALA A N 1
ATOM 2337 C CA . ALA A 1 304 ? -6.946 22.630 20.501 1.00 88.94 304 ALA A CA 1
ATOM 2338 C C . ALA A 1 304 ? -5.896 23.380 19.656 1.00 88.94 304 ALA A C 1
ATOM 2340 O O . ALA A 1 304 ? -4.710 23.365 19.999 1.00 88.94 304 ALA A O 1
ATOM 2341 N N . PRO A 1 305 ? -6.295 24.037 18.555 1.00 83.69 305 PRO A N 1
ATOM 2342 C CA . PRO A 1 305 ? -5.403 24.926 17.820 1.00 83.69 305 PRO A CA 1
ATOM 2343 C C . PRO A 1 305 ? -4.808 26.013 18.729 1.00 83.69 305 PRO A C 1
ATOM 2345 O O . PRO A 1 305 ? -5.540 26.675 19.461 1.00 83.69 305 PRO A O 1
ATOM 2348 N N . ALA A 1 306 ? -3.498 26.261 18.623 1.00 84.38 306 ALA A N 1
ATOM 2349 C CA . ALA A 1 306 ? -2.774 27.220 19.471 1.00 84.38 306 ALA A CA 1
ATOM 2350 C C . ALA A 1 306 ? -3.317 28.665 19.411 1.00 84.38 306 ALA A C 1
ATOM 2352 O O . ALA A 1 306 ? -3.038 29.476 20.291 1.00 84.38 306 ALA A O 1
ATOM 2353 N N . ILE A 1 307 ? -4.104 29.005 18.383 1.00 79.00 307 ILE A N 1
ATOM 2354 C CA . ILE A 1 307 ? -4.767 30.310 18.274 1.00 79.00 307 ILE A CA 1
ATOM 2355 C C . ILE A 1 307 ? -5.766 30.559 19.415 1.00 79.00 307 ILE A C 1
ATOM 2357 O O . ILE A 1 307 ? -5.967 31.709 19.796 1.00 79.00 307 ILE A O 1
ATOM 2361 N N . PHE A 1 308 ? -6.334 29.501 20.006 1.00 73.31 308 PHE A N 1
ATOM 2362 C CA . PHE A 1 308 ? -7.260 29.618 21.134 1.00 73.31 308 PHE A CA 1
ATOM 2363 C C . PHE A 1 308 ? -6.562 29.912 22.470 1.00 73.31 308 PHE A C 1
ATOM 2365 O O . PHE A 1 308 ? -7.197 30.453 23.371 1.00 73.31 308 PHE A O 1
ATOM 2372 N N . ASP A 1 309 ? -5.256 29.649 22.588 1.00 69.50 309 ASP A N 1
ATOM 2373 C CA . ASP A 1 309 ? -4.488 29.913 23.815 1.00 69.50 309 ASP A CA 1
ATOM 2374 C C . ASP A 1 309 ? -3.993 31.371 23.918 1.00 69.50 309 ASP A C 1
ATOM 2376 O O . ASP A 1 309 ? -3.458 31.781 24.950 1.00 69.50 309 ASP A O 1
ATOM 2380 N N . ARG A 1 310 ? -4.174 32.199 22.874 1.00 64.69 310 ARG A N 1
ATOM 2381 C CA . ARG A 1 310 ? -3.581 33.551 22.784 1.00 64.69 310 ARG A CA 1
ATOM 2382 C C . ARG A 1 310 ? -4.245 34.649 23.627 1.00 64.69 310 ARG A C 1
ATOM 2384 O O . ARG A 1 310 ? -3.805 35.792 23.548 1.00 64.69 310 ARG A O 1
ATOM 2391 N N . ALA A 1 311 ? -5.235 34.359 24.469 1.00 57.31 311 ALA A N 1
ATOM 2392 C CA . ALA A 1 311 ? -5.887 35.401 25.265 1.00 57.31 311 ALA A CA 1
ATOM 2393 C C . ALA A 1 311 ? -6.223 34.963 26.696 1.00 57.31 311 ALA A C 1
ATOM 2395 O O . ALA A 1 311 ? -7.364 34.658 27.033 1.00 57.31 311 ALA A O 1
ATOM 2396 N N . LYS A 1 312 ? -5.240 35.075 27.591 1.00 56.94 312 LYS A N 1
ATOM 2397 C CA . LYS A 1 312 ? -5.523 35.670 28.901 1.00 56.94 312 LYS A CA 1
ATOM 2398 C C . LYS A 1 312 ? -4.718 36.963 28.991 1.00 56.94 312 LYS A C 1
ATOM 2400 O O . LYS A 1 312 ? -3.495 36.871 29.113 1.00 56.94 312 LYS A O 1
ATOM 2405 N N . PRO A 1 313 ? -5.341 38.153 28.885 1.00 61.75 313 PRO A N 1
ATOM 2406 C CA . PRO A 1 313 ? -4.638 39.380 29.235 1.00 61.75 313 PRO A CA 1
ATOM 2407 C C . PRO A 1 313 ? -4.085 39.204 30.652 1.00 61.75 313 PRO A C 1
ATOM 2409 O O . PRO A 1 313 ? -4.820 38.793 31.556 1.00 61.75 313 PRO A O 1
ATOM 2412 N N . LYS A 1 314 ? -2.779 39.436 30.827 1.00 68.56 314 LYS A N 1
ATOM 2413 C CA . LYS A 1 314 ? -2.191 39.539 32.164 1.00 68.56 314 LYS A CA 1
ATOM 2414 C C . LYS A 1 314 ? -2.927 40.684 32.858 1.00 68.56 314 LYS A C 1
ATOM 2416 O O . LYS A 1 314 ? -2.879 41.808 32.365 1.00 68.56 314 LYS A O 1
ATOM 2421 N N . LYS A 1 315 ? -3.685 40.351 33.902 1.00 66.44 315 LYS A N 1
ATOM 2422 C CA . LYS A 1 315 ? -4.193 41.346 34.846 1.00 66.44 315 LYS A CA 1
ATOM 2423 C C . LYS A 1 315 ? -3.029 41.921 35.636 1.00 66.44 315 LYS A C 1
ATOM 2425 O O . LYS A 1 315 ? -2.086 41.141 35.902 1.00 66.44 315 LYS A O 1
#

pLDDT: mean 87.24, std 19.36, range [33.16, 98.75]

Nearest PDB structures (foldseek):
  3taz-assembly1_B  TM=3.165E-01  e=4.199E+00  Pyrococcus furiosus DSM 3638

Solvent-accessible surface area (backbone atoms only — not comparable to full-atom values): 17618 Å² total; per-residue (Å²): 139,85,84,83,80,81,76,82,81,76,79,72,84,72,86,82,55,74,74,79,44,75,51,58,73,80,67,60,62,57,76,46,62,42,58,66,41,59,19,61,48,59,26,23,39,34,48,64,46,56,63,61,34,48,77,72,76,41,85,72,63,80,64,33,33,27,40,12,38,63,58,30,40,69,21,46,34,32,30,69,41,96,67,86,44,81,32,70,62,50,78,43,56,27,35,87,47,88,46,71,46,81,46,61,28,22,30,67,28,25,40,78,62,37,40,87,49,77,38,82,48,56,49,38,36,28,43,34,26,24,50,79,52,45,6,24,27,61,48,64,56,48,38,42,68,40,60,38,77,42,45,57,33,94,90,21,53,23,47,46,50,63,49,56,50,54,54,48,54,52,50,54,49,51,52,60,75,38,42,66,62,52,52,52,36,35,50,54,24,43,44,76,73,43,61,91,56,72,69,68,50,75,75,44,79,49,76,37,79,48,63,22,24,26,74,90,78,53,28,41,38,43,30,42,41,38,38,41,38,37,25,38,56,48,58,51,72,86,63,80,74,74,72,63,81,70,74,80,80,81,69,61,95,74,75,72,77,81,82,79,54,95,62,48,65,68,20,38,44,37,26,18,32,36,31,34,44,35,40,32,20,43,47,70,54,51,73,68,40,47,29,40,34,69,82,41,59,46,73,46,78,40,68,72,65,73,79,75,70,76,74,74,81,84,128